Protein AF-A0AA36J7F5-F1 (afdb_monomer)

Foldseek 3Di:
DWWKKFFAPPDQWFFFFADPDPDPDPVGGPDIDGGGAMWTFFWWWWAAPVRDIFTWGPVQWDDPDDQKIFGAHLQPFFTWGFRDRDPDPPVNGTPDTHGHRGIIGTFWTWIDHVPDPDITITGCVRIDTDDPVRPDPPPDPCVVCVVVVCVVDDPQPWWKWFFADPVDQAWFFFADPDPDPPSNGGPDGDGGRAIKTFAWFFFDDPDTAIDGPVQWDDPDQFKIFGQAWDWGDDPVGIDIDHGGDITGTQWTWIWGPVPHTDTGITGSNRIDTDPDPPPDDDDDDDDPDDDD

Structure (mmCIF, N/CA/C/O backbone):
data_AF-A0AA36J7F5-F1
#
_entry.id   AF-A0AA36J7F5-F1
#
loop_
_atom_site.group_PDB
_atom_site.id
_atom_site.type_symbol
_atom_site.label_atom_id
_atom_site.label_alt_id
_atom_site.label_comp_id
_atom_site.label_asym_id
_atom_site.label_entity_id
_atom_site.label_seq_id
_atom_site.pdbx_PDB_ins_code
_atom_site.Cartn_x
_atom_site.Cartn_y
_atom_site.Cartn_z
_atom_site.occupancy
_atom_site.B_iso_or_equiv
_atom_site.auth_seq_id
_atom_site.auth_comp_id
_atom_site.auth_asym_id
_atom_site.auth_atom_id
_atom_site.pdbx_PDB_model_num
ATOM 1 N N . MET A 1 1 ? 4.204 4.968 9.639 1.00 51.78 1 MET A N 1
ATOM 2 C CA . MET A 1 1 ? 3.605 6.083 8.862 1.00 51.78 1 MET A CA 1
ATOM 3 C C . MET A 1 1 ? 2.263 6.363 9.495 1.00 51.78 1 MET A C 1
ATOM 5 O O . MET A 1 1 ? 1.347 5.556 9.334 1.00 51.78 1 MET A O 1
ATOM 9 N N . VAL A 1 2 ? 2.185 7.467 10.242 1.00 58.44 2 VAL A N 1
ATOM 10 C CA . VAL A 1 2 ? 1.040 7.751 11.105 1.00 58.44 2 VAL A CA 1
ATOM 11 C C . VAL A 1 2 ? -0.181 7.985 10.237 1.00 58.44 2 VAL A C 1
ATOM 13 O O . VAL A 1 2 ? -0.227 8.952 9.480 1.00 58.44 2 VAL A O 1
ATOM 16 N N . ARG A 1 3 ? -1.155 7.070 10.297 1.00 82.38 3 ARG A N 1
ATOM 17 C CA . ARG A 1 3 ? -2.411 7.237 9.565 1.00 82.38 3 ARG A CA 1
ATOM 18 C C . ARG A 1 3 ? -3.292 8.193 10.354 1.00 82.38 3 ARG A C 1
ATOM 20 O O . ARG A 1 3 ? -3.575 7.965 11.528 1.00 82.38 3 ARG A O 1
ATOM 27 N N . GLU A 1 4 ? -3.707 9.269 9.709 1.00 91.25 4 GLU A N 1
ATOM 28 C CA . GLU A 1 4 ? -4.747 10.138 10.240 1.00 91.25 4 GLU A CA 1
ATOM 29 C C . GLU A 1 4 ? -6.126 9.554 9.926 1.00 91.25 4 GLU A C 1
ATOM 31 O O . GLU A 1 4 ? -6.359 8.926 8.886 1.00 91.25 4 GLU A O 1
ATOM 36 N N . TRP A 1 5 ? -7.052 9.774 10.846 1.00 92.69 5 TRP A N 1
ATOM 37 C CA . TRP A 1 5 ? -8.413 9.276 10.820 1.00 92.69 5 TRP A CA 1
ATOM 38 C C . TRP A 1 5 ? -9.362 10.410 11.159 1.00 92.69 5 TRP A C 1
ATOM 40 O O . TRP A 1 5 ? -9.089 11.202 12.056 1.00 92.69 5 TRP A O 1
ATOM 50 N N . ILE A 1 6 ? -10.506 10.447 10.487 1.00 93.00 6 ILE A N 1
ATOM 51 C CA . ILE A 1 6 ? -11.583 11.388 10.786 1.00 93.00 6 ILE A CA 1
ATOM 52 C C . ILE A 1 6 ? -12.767 10.620 11.361 1.00 93.00 6 ILE A C 1
ATOM 54 O O . ILE A 1 6 ? -13.121 9.535 10.882 1.00 93.00 6 ILE A O 1
ATOM 58 N N . VAL A 1 7 ? -13.408 11.187 12.377 1.00 92.94 7 VAL A N 1
ATOM 59 C CA . VAL A 1 7 ? -14.668 10.662 12.909 1.00 92.94 7 VAL A CA 1
ATOM 60 C C . VAL A 1 7 ? -15.785 10.818 11.874 1.00 92.94 7 VAL A C 1
ATOM 62 O O . VAL A 1 7 ? -16.050 11.920 11.392 1.00 92.94 7 VAL A O 1
ATOM 65 N N . LYS A 1 8 ? -16.452 9.707 11.531 1.00 90.94 8 LYS A N 1
ATOM 66 C CA . LYS A 1 8 ? -17.499 9.652 10.495 1.00 90.94 8 LYS A CA 1
ATOM 67 C C . LYS A 1 8 ? -18.647 10.633 10.774 1.00 90.94 8 LYS A C 1
ATOM 69 O O . LYS A 1 8 ? -19.100 10.767 11.911 1.00 90.94 8 LYS A O 1
ATOM 74 N N . SER A 1 9 ? -19.178 11.242 9.712 1.00 77.06 9 SER A N 1
ATOM 75 C CA . SER A 1 9 ? -20.435 11.994 9.761 1.00 77.06 9 SER A CA 1
ATOM 76 C C . SER A 1 9 ? -21.607 11.070 10.129 1.00 77.06 9 SER A C 1
ATOM 78 O O . SER A 1 9 ? -21.619 9.891 9.777 1.00 77.06 9 SER A O 1
ATOM 80 N N . GLY A 1 10 ? -22.576 11.590 10.889 1.00 73.56 10 GLY A N 1
ATOM 81 C CA . GLY A 1 10 ? -23.741 10.828 11.369 1.00 73.56 10 GLY A CA 1
ATOM 82 C C . GLY A 1 10 ? -23.597 10.219 12.770 1.00 73.56 10 GLY A C 1
ATOM 83 O O . GLY A 1 10 ? -24.575 9.717 13.317 1.00 73.56 10 GLY A O 1
ATOM 84 N N . VAL A 1 11 ? -22.419 10.310 13.398 1.00 76.25 11 VAL A N 1
ATOM 85 C CA . VAL A 1 11 ? -22.237 9.959 14.815 1.00 76.25 11 VAL A CA 1
ATOM 86 C C . VAL A 1 11 ? -22.162 11.247 15.634 1.00 76.25 11 VAL A C 1
ATOM 88 O O . VAL A 1 11 ? -21.241 12.034 15.442 1.00 76.25 11 VAL A O 1
ATOM 91 N N . LYS A 1 12 ? -23.127 11.482 16.540 1.00 79.81 12 LYS A N 1
ATOM 92 C CA . LYS A 1 12 ? -23.182 12.724 17.345 1.00 79.81 12 LYS A CA 1
ATOM 93 C C . LYS A 1 12 ? -21.898 12.944 18.149 1.00 79.81 12 LYS A C 1
ATOM 95 O O . LYS A 1 12 ? -21.372 14.052 18.175 1.00 79.81 12 LYS A O 1
ATOM 100 N N . ALA A 1 13 ? -21.409 11.888 18.792 1.00 86.19 13 ALA A N 1
ATOM 101 C CA . ALA A 1 13 ? -20.160 11.897 19.530 1.00 86.19 13 ALA A CA 1
ATOM 102 C C . ALA A 1 13 ? -19.639 10.463 19.726 1.00 86.19 13 ALA A C 1
ATOM 104 O O . ALA A 1 13 ? -20.423 9.517 19.831 1.00 86.19 13 ALA A O 1
ATOM 105 N N . VAL A 1 14 ? -18.320 10.298 19.777 1.00 90.00 14 VAL A N 1
ATOM 106 C CA . VAL A 1 14 ? -17.632 9.013 19.939 1.00 90.00 14 VAL A CA 1
ATOM 107 C C . VAL A 1 14 ? -16.787 9.042 21.203 1.00 90.00 14 VAL A C 1
ATOM 109 O O . VAL A 1 14 ? -16.011 9.970 21.412 1.00 90.00 14 VAL A O 1
ATOM 112 N N . HIS A 1 15 ? -16.894 7.999 22.023 1.00 92.38 15 HIS A N 1
ATOM 113 C CA . HIS A 1 15 ? -16.056 7.836 23.209 1.00 92.38 15 HIS A CA 1
ATOM 114 C C . HIS A 1 15 ? -14.578 7.669 22.826 1.00 92.38 15 HIS A C 1
ATOM 116 O O . HIS A 1 15 ? -14.217 6.697 22.157 1.00 92.38 15 HIS A O 1
ATOM 122 N N . PHE A 1 16 ? -13.736 8.583 23.306 1.00 92.56 16 PHE A N 1
ATOM 123 C CA . PHE A 1 16 ? -12.285 8.435 23.365 1.00 92.56 16 PHE A CA 1
ATOM 124 C C . PHE A 1 16 ? -11.934 7.810 24.713 1.00 92.56 16 PHE A C 1
ATOM 126 O O . PHE A 1 16 ? -12.315 8.353 25.746 1.00 92.56 16 PHE A O 1
ATOM 133 N N . ARG A 1 17 ? -11.295 6.638 24.723 1.00 92.50 17 ARG A N 1
ATOM 134 C CA . ARG A 1 17 ? -11.249 5.767 25.910 1.00 92.50 17 ARG A CA 1
ATOM 135 C C . ARG A 1 17 ? -9.855 5.610 26.507 1.00 92.50 17 ARG A C 1
ATOM 137 O O . ARG A 1 17 ? -8.871 5.730 25.787 1.00 92.50 17 ARG A O 1
ATOM 144 N N . LYS A 1 18 ? -9.778 5.271 27.799 1.00 91.75 18 LYS A N 1
ATOM 145 C CA . LYS A 1 18 ? -8.522 4.934 28.502 1.00 91.75 18 LYS A CA 1
ATOM 146 C C . LYS A 1 18 ? -8.028 3.527 28.173 1.00 91.75 18 LYS A C 1
ATOM 148 O O . LYS A 1 18 ? -6.826 3.301 28.148 1.00 91.75 18 LYS A O 1
ATOM 153 N N . GLN A 1 19 ? -8.947 2.595 27.936 1.00 91.25 19 GLN A N 1
ATOM 154 C CA . GLN A 1 19 ? -8.681 1.180 27.685 1.00 91.25 19 GLN A CA 1
ATOM 155 C C . GLN A 1 19 ? -9.533 0.650 26.515 1.00 91.25 19 GLN A C 1
ATOM 157 O O . GLN A 1 19 ? -10.666 1.117 26.326 1.00 91.25 19 GLN A O 1
ATOM 162 N N . PRO A 1 20 ? -9.045 -0.358 25.760 1.00 91.06 20 PRO A N 1
ATOM 163 C CA . PRO A 1 20 ? -9.721 -0.947 24.600 1.00 91.06 20 PRO A CA 1
ATOM 164 C C . PRO A 1 20 ? -10.811 -1.952 25.009 1.00 91.06 20 PRO A C 1
ATOM 166 O O . PRO A 1 20 ? -10.872 -3.070 24.499 1.00 91.06 20 PRO A O 1
ATOM 169 N N . VAL A 1 21 ? -11.661 -1.573 25.965 1.00 87.25 21 VAL A N 1
ATOM 170 C CA . VAL A 1 21 ? -12.762 -2.415 26.441 1.00 87.25 21 VAL A CA 1
ATOM 171 C C . VAL A 1 21 ? -14.107 -1.933 25.885 1.00 87.25 21 VAL A C 1
ATOM 173 O O . VAL A 1 21 ? -14.334 -0.718 25.791 1.00 87.25 21 VAL A O 1
ATOM 176 N N . PRO A 1 22 ? -15.023 -2.860 25.537 1.00 70.81 22 PRO A N 1
ATOM 177 C CA . PRO A 1 22 ? -16.358 -2.535 25.030 1.00 70.81 22 PRO A CA 1
ATOM 178 C C . PRO A 1 22 ? -17.248 -1.778 26.019 1.00 70.81 22 PRO A C 1
ATOM 180 O O . PRO A 1 22 ? -18.278 -1.257 25.596 1.00 70.81 22 PRO A O 1
ATOM 183 N N . ASP A 1 23 ? -16.846 -1.737 27.290 1.00 69.81 23 ASP A N 1
ATOM 184 C CA . ASP A 1 23 ? -17.669 -1.361 28.434 1.00 69.81 23 ASP A CA 1
ATOM 185 C C . ASP A 1 23 ? -18.357 0.010 28.291 1.00 69.81 23 ASP A C 1
ATOM 187 O O . ASP A 1 23 ? -17.842 0.938 27.655 1.00 69.81 23 ASP A O 1
ATOM 191 N N . SER A 1 24 ? -19.548 0.120 28.870 1.00 60.81 24 SER A N 1
ATOM 192 C CA . SER A 1 24 ? -20.404 1.310 28.866 1.00 60.81 24 SER A CA 1
ATOM 193 C C . SER A 1 24 ? -20.101 2.282 30.007 1.00 60.81 24 SER A C 1
ATOM 195 O O . SER A 1 24 ? -20.724 3.337 30.071 1.00 60.81 24 SER A O 1
ATOM 197 N N . SER A 1 25 ? -19.165 1.951 30.901 1.00 73.00 25 SER A N 1
ATOM 198 C CA . SER A 1 25 ? -18.833 2.792 32.050 1.00 73.00 25 SER A CA 1
ATOM 199 C C . SER A 1 25 ? -18.141 4.105 31.649 1.00 73.00 25 SER A C 1
ATOM 201 O O . SER A 1 25 ? -17.158 4.129 30.900 1.00 73.00 25 SER A O 1
ATOM 203 N N . GLU A 1 26 ? -18.624 5.223 32.202 1.00 79.19 26 GLU A N 1
ATOM 204 C CA . GLU A 1 26 ? -18.052 6.562 31.981 1.00 79.19 26 GLU A CA 1
ATOM 205 C C . GLU A 1 26 ? -16.614 6.682 32.512 1.00 79.19 26 GLU A C 1
ATOM 207 O O . GLU A 1 26 ? -15.821 7.480 32.017 1.00 79.19 26 GLU A O 1
ATOM 212 N N . GLN A 1 27 ? -16.222 5.826 33.461 1.00 86.69 27 GLN A N 1
ATOM 213 C CA . GLN A 1 27 ? -14.877 5.803 34.047 1.00 86.69 27 GLN A CA 1
ATOM 214 C C . GLN A 1 27 ? -13.772 5.544 33.009 1.00 86.69 27 GLN A C 1
ATOM 216 O O . GLN A 1 27 ? -12.639 6.024 33.164 1.00 86.69 27 GLN A O 1
ATOM 221 N N . ASN A 1 28 ? -14.103 4.816 31.937 1.00 88.56 28 ASN A N 1
ATOM 222 C CA . ASN A 1 28 ? -13.195 4.508 30.839 1.00 88.56 28 ASN A CA 1
ATOM 223 C C . ASN A 1 28 ? -13.203 5.576 29.727 1.00 88.56 28 ASN A C 1
ATOM 225 O O . ASN A 1 28 ? -12.481 5.439 28.742 1.00 88.56 28 ASN A O 1
ATOM 229 N N . VAL A 1 29 ? -13.983 6.649 29.848 1.00 90.19 29 VAL A N 1
ATOM 230 C CA . VAL A 1 29 ? -14.043 7.722 28.848 1.00 90.19 29 VAL A CA 1
ATOM 231 C C . VAL A 1 29 ? -13.054 8.830 29.234 1.00 90.19 29 VAL A C 1
ATOM 233 O O . VAL A 1 29 ? -13.132 9.414 30.308 1.00 90.19 29 VAL A O 1
ATOM 236 N N . LEU A 1 30 ? -12.077 9.100 28.365 1.00 89.88 30 LEU A N 1
ATOM 237 C CA . LEU A 1 30 ? -11.190 10.271 28.439 1.00 89.88 30 LEU A CA 1
ATOM 238 C C . LEU A 1 30 ? -11.896 11.540 27.962 1.00 89.88 30 LEU A C 1
ATOM 240 O O . LEU A 1 30 ? -11.595 12.635 28.424 1.00 89.88 30 LEU A O 1
ATOM 244 N N . GLY A 1 31 ? -12.814 11.388 27.013 1.00 91.25 31 GLY A N 1
ATOM 245 C CA . GLY A 1 31 ? -13.609 12.475 26.472 1.00 91.25 31 GLY A CA 1
ATOM 246 C C . GLY A 1 31 ? -14.415 12.029 25.262 1.00 91.25 31 GLY A C 1
ATOM 247 O O . GLY A 1 31 ? -14.429 10.854 24.887 1.00 91.25 31 GLY A O 1
ATOM 248 N N . MET A 1 32 ? -15.066 12.995 24.626 1.00 92.00 32 MET A N 1
ATOM 249 C CA . MET A 1 32 ? -15.859 12.778 23.420 1.00 92.00 32 MET A CA 1
ATOM 250 C C . MET A 1 32 ? -15.151 13.368 22.208 1.00 92.00 32 MET A C 1
ATOM 252 O O . MET A 1 32 ? -14.617 14.473 22.283 1.00 92.00 32 MET A O 1
ATOM 256 N N . LEU A 1 33 ? -15.151 12.632 21.102 1.00 92.06 33 LEU A N 1
ATOM 257 C CA . LEU A 1 33 ? -14.808 13.132 19.774 1.00 92.06 33 LEU A CA 1
ATOM 258 C C . LEU A 1 33 ? -16.097 13.440 19.013 1.00 92.06 33 LEU A C 1
ATOM 260 O O . LEU A 1 33 ? -17.027 12.632 19.025 1.00 92.06 33 LEU A O 1
ATOM 264 N N . LYS A 1 34 ? -16.161 14.586 18.352 1.00 93.44 34 LYS A N 1
ATOM 265 C CA . LYS A 1 34 ? -17.290 14.994 17.515 1.00 93.44 34 LYS A CA 1
ATOM 266 C C . LYS A 1 34 ? -17.085 14.513 16.080 1.00 93.44 34 LYS A C 1
ATOM 268 O O . LYS A 1 34 ? -15.976 14.172 15.671 1.00 93.44 34 LYS A O 1
ATOM 273 N N . ALA A 1 35 ? -18.168 14.465 15.307 1.00 92.62 35 ALA A N 1
ATOM 274 C CA . ALA A 1 35 ? -18.073 14.220 13.871 1.00 92.62 35 ALA A CA 1
ATOM 275 C C . ALA A 1 35 ? -17.147 15.256 13.214 1.00 92.62 35 ALA A C 1
ATOM 277 O O . ALA A 1 35 ? -17.286 16.450 13.467 1.00 92.62 35 ALA A O 1
ATOM 278 N N . GLY A 1 36 ? -16.226 14.792 12.367 1.00 89.44 36 GLY A N 1
ATOM 279 C CA . GLY A 1 36 ? -15.222 15.645 11.727 1.00 89.44 36 GLY A CA 1
ATOM 280 C C . GLY A 1 36 ? -13.911 15.799 12.503 1.00 89.44 36 GLY A C 1
ATOM 281 O O . GLY A 1 36 ? -12.930 16.218 11.896 1.00 89.44 36 GLY A O 1
ATOM 282 N N . ASP A 1 37 ? -13.843 15.405 13.781 1.00 92.81 37 ASP A N 1
ATOM 283 C CA . ASP A 1 37 ? -12.587 15.457 14.538 1.00 92.81 37 ASP A CA 1
ATOM 284 C C . ASP A 1 37 ? -11.525 14.540 13.907 1.00 92.81 37 ASP A C 1
ATOM 286 O O . ASP A 1 37 ? -11.808 13.389 13.550 1.00 92.81 37 ASP A O 1
ATOM 290 N N . SER A 1 38 ? -10.292 15.044 13.813 1.00 92.19 38 SER A N 1
ATOM 291 C CA . SER A 1 38 ? -9.118 14.317 13.322 1.00 92.19 38 SER A CA 1
ATOM 292 C C . SER A 1 38 ? -8.326 13.684 14.468 1.00 92.19 38 SER A C 1
ATOM 294 O O . SER A 1 38 ? -8.017 14.348 15.463 1.00 92.19 38 SER A O 1
ATOM 296 N N . VAL A 1 39 ? -7.925 12.424 14.310 1.00 93.56 39 VAL A N 1
ATOM 297 C CA . VAL A 1 39 ? -7.054 11.702 15.245 1.00 93.56 39 VAL A CA 1
ATOM 298 C C . VAL A 1 39 ? -5.972 10.922 14.499 1.00 93.56 39 VAL A C 1
ATOM 300 O O . VAL A 1 39 ? -6.169 10.478 13.373 1.00 93.56 39 VAL A O 1
ATOM 303 N N . TYR A 1 40 ? -4.831 10.709 15.143 1.00 92.19 40 TYR A N 1
ATOM 304 C CA . TYR A 1 40 ? -3.674 10.018 14.577 1.00 92.19 40 TYR A CA 1
ATOM 305 C C . TYR A 1 40 ? -3.519 8.643 15.209 1.00 92.19 40 TYR A C 1
ATOM 307 O O . TYR A 1 40 ? -3.334 8.565 16.417 1.00 92.19 40 TYR A O 1
ATOM 315 N N . GLY A 1 41 ? -3.585 7.562 14.432 1.00 91.00 41 GLY A N 1
ATOM 316 C CA . GLY A 1 41 ? -3.519 6.207 14.982 1.00 91.00 41 GLY A CA 1
ATOM 317 C C . GLY A 1 41 ? -2.856 5.202 14.048 1.00 91.00 41 GLY A C 1
ATOM 318 O O . GLY A 1 41 ? -3.184 5.120 12.863 1.00 91.00 41 GLY A O 1
ATOM 319 N N . GLU A 1 42 ? -1.932 4.418 14.602 1.00 89.94 42 GLU A N 1
ATOM 320 C CA . GLU A 1 42 ? -1.144 3.413 13.871 1.00 89.94 42 GLU A CA 1
ATOM 321 C C . GLU A 1 42 ? -1.344 1.987 14.368 1.00 89.94 42 GLU A C 1
ATOM 323 O O . GLU A 1 42 ? -1.084 1.053 13.614 1.00 89.94 42 GLU A O 1
ATOM 328 N N . PHE A 1 43 ? -1.803 1.802 15.605 1.00 93.94 43 PHE A N 1
ATOM 329 C CA . PHE A 1 43 ? -1.836 0.493 16.248 1.00 93.94 43 PHE A CA 1
ATOM 330 C C . PHE A 1 43 ? -3.264 0.061 16.528 1.00 93.94 43 PHE A C 1
ATOM 332 O O . PHE A 1 43 ? -4.003 0.719 17.265 1.00 93.94 43 PHE A O 1
ATOM 339 N N . LEU A 1 44 ? -3.640 -1.071 15.948 1.00 94.81 44 LEU A N 1
ATOM 340 C CA . LEU A 1 44 ? -4.896 -1.741 16.216 1.00 94.81 44 LEU A CA 1
ATOM 341 C C . LEU A 1 44 ? -4.702 -2.686 17.402 1.00 94.81 44 LEU A C 1
ATOM 343 O O . LEU A 1 44 ? -3.795 -3.517 17.393 1.00 94.81 44 LEU A O 1
ATOM 347 N N . HIS A 1 45 ? -5.559 -2.571 18.412 1.00 95.69 45 HIS A N 1
ATOM 348 C CA . HIS A 1 45 ? -5.628 -3.561 19.477 1.00 95.69 45 HIS A CA 1
ATOM 349 C C . HIS A 1 45 ? -6.397 -4.781 18.967 1.00 95.69 45 HIS A C 1
ATOM 351 O O . HIS A 1 45 ? -7.597 -4.683 18.677 1.00 95.69 45 HIS A O 1
ATOM 357 N N . ILE A 1 46 ? -5.704 -5.911 18.866 1.00 94.69 46 ILE A N 1
ATOM 358 C CA . ILE A 1 46 ? -6.237 -7.171 18.361 1.00 94.69 46 ILE A CA 1
ATOM 359 C C . ILE A 1 46 ? -6.274 -8.251 19.441 1.00 94.69 46 ILE A C 1
ATOM 361 O O . ILE A 1 46 ? -5.533 -8.215 20.423 1.00 94.69 46 ILE A O 1
ATOM 365 N N . ARG A 1 47 ? -7.141 -9.237 19.235 1.00 93.75 47 ARG A N 1
ATOM 366 C CA . ARG A 1 47 ? -7.246 -10.471 20.004 1.00 93.75 47 ARG A CA 1
ATOM 367 C C . ARG A 1 47 ? -7.254 -11.647 19.035 1.00 93.75 47 ARG A C 1
ATOM 369 O O . ARG A 1 47 ? -8.066 -11.697 18.111 1.00 93.75 47 ARG A O 1
ATOM 376 N N . ARG A 1 48 ? -6.341 -12.585 19.252 1.00 91.00 48 ARG A N 1
ATOM 377 C CA . ARG A 1 48 ? -6.205 -13.819 18.474 1.00 91.00 48 ARG A CA 1
ATOM 378 C C . ARG A 1 48 ? -7.222 -14.863 18.931 1.00 91.00 48 ARG A C 1
ATOM 380 O O . ARG A 1 48 ? -7.759 -14.781 20.040 1.00 91.00 48 ARG A O 1
ATOM 387 N N . ALA A 1 49 ? -7.422 -15.904 18.122 1.00 86.25 49 ALA A N 1
ATOM 388 C CA . ALA A 1 49 ? -8.226 -17.067 18.510 1.00 86.25 49 ALA A CA 1
ATOM 389 C C . ALA A 1 49 ? -7.667 -17.775 19.763 1.00 86.25 49 ALA A C 1
ATOM 391 O O . ALA A 1 49 ? -8.430 -18.277 20.586 1.00 86.25 49 ALA A O 1
ATOM 392 N N . SER A 1 50 ? -6.343 -17.722 19.961 1.00 84.62 50 SER A N 1
ATOM 393 C CA . SER A 1 50 ? -5.642 -18.214 21.157 1.00 84.62 50 SER A CA 1
ATOM 394 C C . SER A 1 50 ? -5.928 -17.409 22.434 1.00 84.62 50 SER A C 1
ATOM 396 O O . SER A 1 50 ? -5.421 -17.760 23.495 1.00 84.62 50 SER A O 1
ATOM 398 N N . ARG A 1 51 ? -6.734 -16.338 22.354 1.00 86.19 51 ARG A N 1
ATOM 399 C CA . ARG A 1 51 ? -7.013 -15.344 23.411 1.00 86.19 51 ARG A CA 1
ATOM 400 C C . ARG A 1 51 ? -5.851 -14.413 23.757 1.00 86.19 51 ARG A C 1
ATOM 402 O O . ARG A 1 51 ? -6.045 -13.499 24.555 1.00 86.19 51 ARG A O 1
ATOM 409 N N . GLU A 1 52 ? -4.692 -14.585 23.132 1.00 88.62 52 GLU A N 1
ATOM 410 C CA . GLU A 1 52 ? -3.600 -13.620 23.209 1.00 88.62 52 GLU A CA 1
ATOM 411 C C . GLU A 1 52 ? -4.048 -12.286 22.595 1.00 88.62 52 GLU A C 1
ATOM 413 O O . GLU A 1 52 ? -4.667 -12.248 21.526 1.00 88.62 52 GLU A O 1
ATOM 418 N N . ALA A 1 53 ? -3.779 -11.189 23.298 1.00 91.25 53 ALA A N 1
ATOM 419 C CA . ALA A 1 53 ? -4.143 -9.847 22.873 1.00 91.25 53 ALA A CA 1
ATOM 420 C C . ALA A 1 53 ? -2.908 -8.954 22.847 1.00 91.25 53 ALA A C 1
ATOM 422 O O . ALA A 1 53 ? -2.009 -9.087 23.677 1.00 91.25 53 ALA A O 1
ATOM 423 N N . GLY A 1 54 ? -2.883 -8.036 21.891 1.00 93.75 54 GLY A N 1
ATOM 424 C CA . GLY A 1 54 ? -1.765 -7.131 21.703 1.00 93.75 54 GLY A CA 1
ATOM 425 C C . GLY A 1 54 ? -2.058 -6.088 20.642 1.00 93.75 54 GLY A C 1
ATOM 426 O O . GLY A 1 54 ? -3.153 -6.012 20.083 1.00 93.75 54 GLY A O 1
ATOM 427 N N . PHE A 1 55 ? -1.057 -5.271 20.370 1.00 94.31 55 PHE A N 1
ATOM 428 C CA . PHE A 1 55 ? -1.098 -4.244 19.350 1.00 94.31 55 PHE A CA 1
ATOM 429 C C . PHE A 1 55 ? -0.414 -4.728 18.088 1.00 94.31 55 PHE A C 1
ATOM 431 O O . PHE A 1 55 ? 0.681 -5.278 18.140 1.00 94.31 55 PHE A O 1
ATOM 438 N N . VAL A 1 56 ? -1.046 -4.470 16.952 1.00 92.44 56 VAL A N 1
ATOM 439 C CA . VAL A 1 56 ? -0.460 -4.684 15.632 1.00 92.44 56 VAL A CA 1
ATOM 440 C C . VAL A 1 56 ? -0.542 -3.390 14.838 1.00 92.44 56 VAL A C 1
ATOM 442 O O . VAL A 1 56 ? -1.501 -2.624 14.972 1.00 92.44 56 VAL A O 1
ATOM 445 N N . LYS A 1 57 ? 0.454 -3.124 13.991 1.00 91.19 57 LYS A N 1
ATOM 446 C CA . LYS A 1 57 ? 0.384 -1.985 13.073 1.00 91.19 57 LYS A CA 1
ATOM 447 C C . LYS A 1 57 ? -0.800 -2.166 12.130 1.00 91.19 57 LYS A C 1
ATOM 449 O O . LYS A 1 57 ? -0.923 -3.193 11.470 1.00 91.19 57 LYS A O 1
ATOM 454 N N . ILE A 1 58 ? -1.621 -1.131 11.979 1.00 90.56 58 ILE A N 1
ATOM 455 C CA . ILE A 1 58 ? -2.781 -1.148 11.081 1.00 90.56 58 ILE A CA 1
ATOM 456 C C . ILE A 1 58 ? -2.395 -1.300 9.601 1.00 90.56 58 ILE A C 1
ATOM 458 O O . ILE A 1 58 ? -3.232 -1.600 8.758 1.00 90.56 58 ILE A O 1
ATOM 462 N N . GLY A 1 59 ? -1.123 -1.069 9.262 1.00 88.00 59 GLY A N 1
ATOM 463 C CA . GLY A 1 59 ? -0.578 -1.364 7.939 1.00 88.00 59 GLY A CA 1
ATOM 464 C C . GLY A 1 59 ? -0.391 -2.858 7.659 1.00 88.00 59 GLY A C 1
ATOM 465 O O . GLY A 1 59 ? -0.231 -3.206 6.498 1.00 88.00 59 GLY A O 1
ATOM 466 N N . HIS A 1 60 ? -0.408 -3.711 8.689 1.00 90.19 60 HIS A N 1
ATOM 467 C CA . HIS A 1 60 ? -0.200 -5.163 8.589 1.00 90.19 60 HIS A CA 1
ATOM 468 C C . HIS A 1 60 ? -1.507 -5.950 8.769 1.00 90.19 60 HIS A C 1
ATOM 470 O O . HIS A 1 60 ? -1.503 -7.132 9.108 1.00 90.19 60 HIS A O 1
ATOM 476 N N . VAL A 1 61 ? -2.651 -5.281 8.635 1.00 90.56 61 VAL A N 1
ATOM 477 C CA . VAL A 1 61 ? -3.966 -5.909 8.749 1.00 90.56 61 VAL A CA 1
ATOM 478 C C . VAL A 1 61 ? -4.911 -5.348 7.697 1.00 90.56 61 VAL A C 1
ATOM 480 O O . VAL A 1 61 ? -4.905 -4.152 7.397 1.00 90.56 61 VAL A O 1
ATOM 483 N N . GLU A 1 62 ? -5.760 -6.216 7.168 1.00 90.12 62 GLU A N 1
ATOM 484 C CA . GLU A 1 62 ? -6.800 -5.897 6.202 1.00 90.12 62 GLU A CA 1
ATOM 485 C C . GLU A 1 62 ? -8.173 -6.219 6.797 1.00 90.12 62 GLU A C 1
ATOM 487 O O . GLU A 1 62 ? -8.412 -7.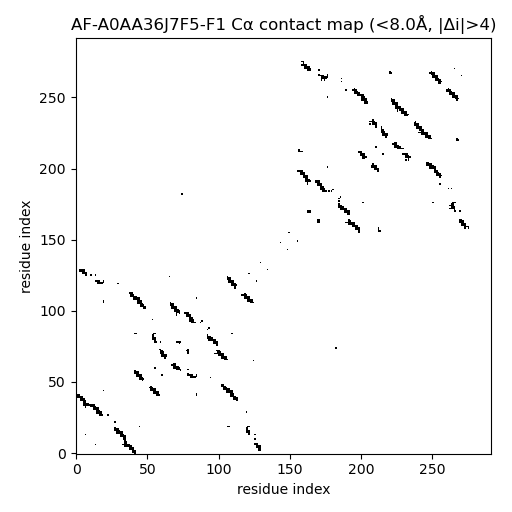318 7.300 1.00 90.12 62 GLU A O 1
ATOM 492 N N . GLN A 1 63 ? -9.095 -5.257 6.767 1.00 89.06 63 GLN A N 1
ATOM 493 C CA . GLN A 1 63 ? -10.427 -5.453 7.332 1.00 89.06 63 GLN A CA 1
ATOM 494 C C . GLN A 1 63 ? -11.248 -6.397 6.445 1.00 89.06 63 GLN A C 1
ATOM 496 O O . GLN A 1 63 ? -11.509 -6.082 5.290 1.00 89.06 63 GLN A O 1
ATOM 501 N N . GLN A 1 64 ? -11.713 -7.512 7.012 1.00 87.19 64 GLN A N 1
ATOM 502 C CA . GLN A 1 64 ? -12.551 -8.495 6.305 1.00 87.19 64 GLN A CA 1
ATOM 503 C C . GLN A 1 64 ? -14.052 -8.256 6.532 1.00 87.19 64 GLN A C 1
ATOM 505 O O . GLN A 1 64 ? -14.889 -8.712 5.760 1.00 87.19 64 GLN A O 1
ATOM 510 N N . GLY A 1 65 ? -14.406 -7.520 7.590 1.00 81.38 65 GLY A N 1
ATOM 511 C CA . GLY A 1 65 ? -15.783 -7.144 7.906 1.00 81.38 65 GLY A CA 1
ATOM 512 C C . GLY A 1 65 ? -16.022 -7.037 9.410 1.00 81.38 65 GLY A C 1
ATOM 513 O O . GLY A 1 65 ? -15.441 -7.776 10.200 1.00 81.38 65 GLY A O 1
ATOM 514 N N . GLY A 1 66 ? -16.872 -6.098 9.835 1.00 86.94 66 GLY A N 1
ATOM 515 C CA . GLY A 1 66 ? -17.149 -5.879 11.259 1.00 86.94 66 GLY A CA 1
ATOM 516 C C . GLY A 1 66 ? -15.869 -5.612 12.065 1.00 86.94 66 GLY A C 1
ATOM 517 O O . GLY A 1 66 ? -15.131 -4.672 11.760 1.00 86.94 66 GLY A O 1
ATOM 518 N N . SER A 1 67 ? -15.622 -6.438 13.086 1.00 88.81 67 SER A N 1
ATOM 519 C CA . SER A 1 67 ? -14.405 -6.436 13.913 1.00 88.81 67 SER A CA 1
ATOM 520 C C . SER A 1 67 ? -13.352 -7.456 13.469 1.00 88.81 67 SER A C 1
ATOM 522 O O . SER A 1 67 ? -12.382 -7.651 14.192 1.00 88.81 67 SER A O 1
ATOM 524 N N . LYS A 1 68 ? -13.534 -8.140 12.334 1.00 92.31 68 LYS A N 1
ATOM 525 C CA . LYS A 1 68 ? -12.610 -9.169 11.843 1.00 92.31 68 LYS A CA 1
ATOM 526 C C . LYS A 1 68 ? -11.569 -8.567 10.905 1.00 92.31 68 LYS A C 1
ATOM 528 O O . LYS A 1 68 ? -11.906 -7.831 9.970 1.00 92.31 68 LYS A O 1
ATOM 533 N N . TRP A 1 69 ? -10.314 -8.920 11.149 1.00 93.69 69 TRP A N 1
ATOM 534 C CA . TRP A 1 69 ? -9.151 -8.459 10.401 1.00 93.69 69 TRP A CA 1
ATOM 535 C C . TRP A 1 69 ? -8.305 -9.650 9.990 1.00 93.69 69 TRP A C 1
ATOM 537 O O . TRP A 1 69 ? -8.066 -10.545 10.793 1.00 93.69 69 TRP A O 1
ATOM 547 N N . LEU A 1 70 ? -7.850 -9.649 8.748 1.00 90.38 70 LEU A N 1
ATOM 548 C CA . LEU A 1 70 ? -6.850 -10.580 8.258 1.00 90.38 70 LEU A CA 1
ATOM 549 C C . LEU A 1 70 ? -5.484 -9.949 8.482 1.00 90.38 70 LEU A C 1
ATOM 551 O O . LEU A 1 70 ? -5.258 -8.817 8.060 1.00 90.38 70 LEU A O 1
ATOM 555 N N . VAL A 1 71 ? -4.584 -10.652 9.152 1.00 88.81 71 VAL A N 1
ATOM 556 C CA . VAL A 1 71 ? -3.189 -10.235 9.244 1.00 88.81 71 VAL A CA 1
ATOM 557 C C . VAL A 1 71 ? -2.578 -10.393 7.860 1.00 88.81 71 VAL A C 1
ATOM 559 O O . VAL A 1 71 ? -2.531 -11.489 7.317 1.00 88.81 71 VAL A O 1
ATOM 562 N N . ALA A 1 72 ? -2.164 -9.272 7.282 1.00 79.56 72 ALA A N 1
ATOM 563 C CA . ALA A 1 72 ? -1.434 -9.220 6.031 1.00 79.56 72 ALA A CA 1
ATOM 564 C C . ALA A 1 72 ? 0.002 -8.877 6.412 1.00 79.56 72 ALA A C 1
ATOM 566 O O . ALA A 1 72 ? 0.286 -7.750 6.829 1.00 79.56 72 ALA A O 1
ATOM 567 N N . GLY A 1 73 ? 0.880 -9.874 6.365 1.00 59.41 73 GLY A N 1
ATOM 568 C CA . GLY A 1 73 ? 2.271 -9.737 6.757 1.00 59.41 73 GLY A CA 1
ATOM 569 C C . GLY A 1 73 ? 2.913 -8.504 6.125 1.00 59.41 73 GLY A C 1
ATOM 570 O O . GLY A 1 73 ? 2.632 -8.143 4.977 1.00 59.41 73 GLY A O 1
ATOM 571 N N . ALA A 1 74 ? 3.809 -7.845 6.860 1.00 53.62 74 ALA A N 1
ATOM 572 C CA . ALA A 1 74 ? 4.761 -6.960 6.203 1.00 53.62 74 ALA A CA 1
ATOM 573 C C . ALA A 1 74 ? 5.534 -7.827 5.205 1.00 53.62 74 ALA A C 1
ATOM 575 O O . ALA A 1 74 ? 6.106 -8.824 5.632 1.00 53.62 74 ALA A O 1
ATOM 576 N N . VAL A 1 75 ? 5.456 -7.497 3.909 1.00 49.28 75 VAL A N 1
ATOM 577 C CA . VAL A 1 75 ? 6.106 -8.161 2.758 1.00 49.28 75 VAL A CA 1
ATOM 578 C C . VAL A 1 75 ? 7.027 -9.329 3.171 1.00 49.28 75 VAL A C 1
ATOM 580 O O . VAL A 1 75 ? 8.222 -9.133 3.376 1.00 49.28 75 VAL A O 1
ATOM 583 N N . GLY A 1 76 ? 6.460 -10.535 3.329 1.00 47.09 76 GLY A N 1
ATOM 584 C CA . GLY A 1 76 ? 7.218 -11.767 3.595 1.00 47.09 76 GLY A CA 1
ATOM 585 C C . GLY A 1 76 ? 7.411 -12.216 5.055 1.00 47.09 76 GLY A C 1
ATOM 586 O O . GLY A 1 76 ? 8.300 -13.031 5.289 1.00 47.09 76 GLY A O 1
ATOM 587 N N . GLY A 1 77 ? 6.624 -11.758 6.038 1.00 62.72 77 GLY A N 1
ATOM 588 C CA . GLY A 1 77 ? 6.768 -12.254 7.416 1.00 62.72 77 GLY A CA 1
ATOM 589 C C . GLY A 1 77 ? 5.574 -12.057 8.353 1.00 62.72 77 GLY A C 1
ATOM 590 O O . GLY A 1 77 ? 4.622 -11.339 8.053 1.00 62.72 77 GLY A O 1
ATOM 591 N N . ASN A 1 78 ? 5.657 -12.701 9.523 1.00 79.06 78 ASN A N 1
ATOM 592 C CA . ASN A 1 78 ? 4.671 -12.596 10.599 1.00 79.06 78 ASN A CA 1
ATOM 593 C C . ASN A 1 78 ? 4.585 -11.160 11.146 1.00 79.06 78 ASN A C 1
ATOM 595 O O . ASN A 1 78 ? 5.597 -10.467 11.278 1.00 79.06 78 ASN A O 1
ATOM 599 N N . ALA A 1 79 ? 3.390 -10.717 11.534 1.00 86.19 79 ALA A N 1
ATOM 600 C CA . ALA A 1 79 ? 3.208 -9.407 12.147 1.00 86.19 79 ALA A CA 1
ATOM 601 C C . ALA A 1 79 ? 3.557 -9.456 13.642 1.00 86.19 79 ALA A C 1
ATOM 603 O O . ALA A 1 79 ? 3.013 -10.265 14.389 1.00 86.19 79 ALA A O 1
ATOM 604 N N . LEU A 1 80 ? 4.448 -8.571 14.094 1.00 87.00 80 LEU A N 1
ATOM 605 C CA . LEU A 1 80 ? 4.777 -8.434 15.513 1.00 87.00 80 LEU A CA 1
ATOM 606 C C . LEU A 1 80 ? 3.547 -7.956 16.302 1.00 87.00 80 LEU A C 1
ATOM 608 O O . LEU A 1 80 ? 2.966 -6.921 15.960 1.00 87.00 80 LEU A O 1
ATOM 612 N N . LEU A 1 81 ? 3.196 -8.677 17.370 1.00 89.31 81 LEU A N 1
ATOM 613 C CA . LEU A 1 81 ? 2.287 -8.186 18.402 1.00 89.31 81 LEU A CA 1
ATOM 614 C C . LEU A 1 81 ? 3.085 -7.579 19.549 1.00 89.31 81 LEU A C 1
ATOM 616 O O . LEU A 1 81 ? 4.012 -8.205 20.071 1.00 89.31 81 LEU A O 1
ATOM 620 N N . THR A 1 82 ? 2.673 -6.398 19.996 1.00 91.12 82 THR A N 1
ATOM 621 C CA . THR A 1 82 ? 3.299 -5.700 21.123 1.00 91.12 82 THR A CA 1
ATOM 622 C C . THR A 1 82 ? 2.334 -5.483 22.291 1.00 91.12 82 THR A C 1
ATOM 624 O O . THR A 1 82 ? 1.117 -5.452 22.116 1.00 91.12 82 THR A O 1
ATOM 627 N N . LYS A 1 83 ? 2.866 -5.346 23.512 1.00 89.25 83 LYS A N 1
ATOM 628 C CA . LYS A 1 83 ? 2.099 -5.046 24.737 1.00 89.25 83 LYS A CA 1
ATOM 629 C C . LYS A 1 83 ? 1.649 -3.592 24.763 1.00 89.25 83 LYS A C 1
ATOM 631 O O . LYS A 1 83 ? 0.576 -3.280 25.272 1.00 89.25 83 LYS A O 1
ATOM 636 N N . HIS A 1 84 ? 2.470 -2.714 24.197 1.00 87.94 84 HIS A N 1
ATOM 637 C CA . HIS A 1 84 ? 2.241 -1.282 24.102 1.00 87.94 84 HIS A CA 1
ATOM 638 C C . HIS A 1 84 ? 2.238 -0.830 22.633 1.00 87.94 84 HIS A C 1
ATOM 640 O O . HIS A 1 84 ? 2.917 -1.438 21.800 1.00 87.94 84 HIS A O 1
ATOM 646 N N . PRO A 1 85 ? 1.489 0.235 22.290 1.00 85.75 85 PRO A N 1
ATOM 647 C CA . PRO A 1 85 ? 1.364 0.749 20.925 1.00 85.75 85 PRO A CA 1
ATOM 648 C C . PRO A 1 85 ? 2.595 1.582 20.522 1.00 85.75 85 PRO A C 1
ATOM 650 O O . PRO A 1 85 ? 2.497 2.777 20.249 1.00 85.75 85 PRO A O 1
ATOM 653 N N . THR A 1 86 ? 3.772 0.961 20.540 1.00 79.25 86 THR A N 1
ATOM 654 C CA . THR A 1 86 ? 5.060 1.565 20.186 1.00 79.25 86 THR A CA 1
ATOM 655 C C . THR A 1 86 ? 5.816 0.651 19.226 1.00 79.25 86 THR A C 1
ATOM 657 O O . THR A 1 86 ? 5.711 -0.571 19.300 1.00 79.25 86 THR A O 1
ATOM 660 N N . GLU A 1 87 ? 6.580 1.243 18.302 1.00 58.44 87 GLU A N 1
ATOM 661 C CA . GLU A 1 87 ? 7.400 0.481 17.345 1.00 58.44 87 GLU A CA 1
ATOM 662 C C . GLU A 1 87 ? 8.703 -0.045 17.952 1.00 58.44 87 GLU A C 1
ATOM 664 O O . GLU A 1 87 ? 9.372 -0.872 17.334 1.00 58.44 87 GLU A O 1
ATOM 669 N N . ALA A 1 88 ? 9.082 0.441 19.137 1.00 58.16 88 ALA A N 1
ATOM 670 C CA . ALA A 1 88 ? 10.328 0.056 19.767 1.00 58.16 88 ALA A CA 1
ATOM 671 C C . ALA A 1 88 ? 10.302 -1.449 20.063 1.00 58.16 88 ALA A C 1
ATOM 673 O O . ALA A 1 88 ? 9.507 -1.930 20.879 1.00 58.16 88 ALA A O 1
ATOM 674 N N . ALA A 1 89 ? 11.197 -2.178 19.393 1.00 53.94 89 ALA A N 1
ATOM 675 C CA . ALA A 1 89 ? 11.545 -3.559 19.695 1.00 53.94 89 ALA A CA 1
ATOM 676 C C . ALA A 1 89 ? 12.352 -3.616 21.003 1.00 53.94 89 ALA A C 1
ATOM 678 O O . ALA A 1 89 ? 13.460 -4.137 21.064 1.00 53.94 89 ALA A O 1
ATOM 679 N N . GLU A 1 90 ? 11.815 -3.016 22.062 1.00 62.47 90 GLU A N 1
ATOM 680 C CA . GLU A 1 90 ? 12.297 -3.256 23.408 1.00 62.47 90 GLU A CA 1
ATOM 681 C C . GLU A 1 90 ? 11.979 -4.715 23.722 1.00 62.47 90 GLU A C 1
ATOM 683 O O . GLU A 1 90 ? 10.829 -5.143 23.602 1.00 62.47 90 GLU A O 1
ATOM 688 N N . ASN A 1 91 ? 12.988 -5.488 24.120 1.00 63.34 91 ASN A N 1
ATOM 689 C CA . ASN A 1 91 ? 12.880 -6.934 24.346 1.00 63.34 91 ASN A CA 1
ATOM 690 C C . ASN A 1 91 ? 11.766 -7.342 25.345 1.00 63.34 91 ASN A C 1
ATOM 692 O O . ASN A 1 91 ? 11.421 -8.516 25.426 1.00 63.34 91 ASN A O 1
ATOM 696 N N . GLY A 1 92 ? 11.164 -6.397 26.082 1.00 76.12 92 GLY A N 1
ATOM 697 C CA . GLY A 1 92 ? 10.009 -6.624 26.963 1.00 76.12 92 GLY A CA 1
ATOM 698 C C . GLY A 1 92 ? 8.627 -6.314 26.363 1.00 76.12 92 GLY A C 1
ATOM 699 O O . GLY A 1 92 ? 7.614 -6.705 26.954 1.00 76.12 92 GLY A O 1
ATOM 700 N N . ASN A 1 93 ? 8.567 -5.626 25.219 1.00 84.69 93 ASN A N 1
ATOM 701 C CA . ASN A 1 93 ? 7.329 -5.146 24.601 1.00 84.69 93 ASN A CA 1
ATOM 702 C C . ASN A 1 93 ? 6.724 -6.147 23.606 1.00 84.69 93 ASN A C 1
ATOM 704 O O . ASN A 1 93 ? 5.531 -6.076 23.333 1.00 84.69 93 ASN A O 1
ATOM 708 N N . ALA A 1 94 ? 7.499 -7.096 23.080 1.00 85.62 94 ALA A N 1
ATOM 709 C CA . ALA A 1 94 ? 6.963 -8.154 22.228 1.00 85.62 94 ALA A CA 1
ATOM 710 C C . ALA A 1 94 ? 6.059 -9.105 23.038 1.00 85.62 94 ALA A C 1
ATOM 712 O O . ALA A 1 94 ? 6.419 -9.542 24.133 1.00 85.62 94 ALA A O 1
ATOM 713 N N . VAL A 1 95 ? 4.876 -9.412 22.505 1.00 84.75 95 VAL A N 1
ATOM 714 C CA . VAL A 1 95 ? 3.992 -10.480 23.014 1.00 84.75 95 VAL A CA 1
ATOM 715 C C . VAL A 1 95 ? 4.227 -11.756 22.213 1.00 84.75 95 VAL A C 1
ATOM 717 O O . VAL A 1 95 ? 4.356 -12.834 22.783 1.00 84.75 95 VAL A O 1
ATOM 720 N N . GLY A 1 96 ? 4.362 -11.607 20.896 1.00 86.25 96 GLY A N 1
ATOM 721 C CA . GLY A 1 96 ? 4.511 -12.713 19.968 1.00 86.25 96 GLY A CA 1
ATOM 722 C C . GLY A 1 96 ? 4.393 -12.243 18.526 1.00 86.25 96 GLY A C 1
ATOM 723 O O . GLY A 1 96 ? 4.541 -11.058 18.219 1.00 86.25 96 GLY A O 1
ATOM 724 N N . TYR A 1 97 ? 4.100 -13.187 17.640 1.00 87.31 97 TYR A N 1
ATOM 725 C CA . TYR A 1 97 ? 3.950 -12.947 16.212 1.00 87.31 97 TYR A CA 1
ATOM 726 C C . TYR A 1 97 ? 2.623 -13.540 15.724 1.00 87.31 97 TYR A C 1
ATOM 728 O O . TYR A 1 97 ? 2.313 -14.696 16.017 1.00 87.31 97 TYR A O 1
ATOM 736 N N . ALA A 1 98 ? 1.845 -12.745 14.988 1.00 86.56 98 ALA A N 1
ATOM 737 C CA . ALA A 1 98 ? 0.647 -13.192 14.294 1.00 86.56 98 ALA A CA 1
ATOM 738 C C . ALA A 1 98 ? 1.052 -13.677 12.909 1.00 86.56 98 ALA A C 1
ATOM 740 O O . ALA A 1 98 ? 1.835 -13.015 12.219 1.00 86.56 98 ALA A O 1
ATOM 741 N N . LEU A 1 99 ? 0.529 -14.831 12.517 1.00 84.88 99 LEU A N 1
ATOM 742 C CA . LEU A 1 99 ? 0.881 -15.438 11.241 1.00 84.88 99 LEU A CA 1
ATOM 743 C C . LEU A 1 99 ? 0.265 -14.643 10.087 1.00 84.88 99 LEU A C 1
ATOM 745 O O . LEU A 1 99 ? -0.818 -14.070 10.216 1.00 84.88 99 LEU A O 1
ATOM 749 N N . ASP A 1 100 ? 0.953 -14.619 8.948 1.00 86.38 100 ASP A N 1
ATOM 750 C CA . ASP A 1 100 ? 0.359 -14.106 7.715 1.00 86.38 100 ASP A CA 1
ATOM 751 C C . ASP A 1 100 ? -0.895 -14.920 7.351 1.00 86.38 100 ASP A C 1
ATOM 753 O O . ASP A 1 100 ? -0.910 -16.148 7.459 1.00 86.38 100 ASP A O 1
ATOM 757 N N . GLY A 1 101 ? -1.974 -14.233 6.981 1.00 84.88 101 GLY A N 1
ATOM 758 C CA . GLY A 1 101 ? -3.288 -14.832 6.759 1.00 84.88 101 GLY A CA 1
ATOM 759 C C . GLY A 1 101 ? -4.060 -15.202 8.034 1.00 84.88 101 GLY A C 1
ATOM 760 O O . GLY A 1 101 ? -5.161 -15.745 7.935 1.00 84.88 101 GLY A O 1
ATOM 761 N N . GLU A 1 102 ? -3.543 -14.914 9.235 1.00 87.00 102 GLU A N 1
ATOM 762 C CA . GLU A 1 102 ? -4.269 -15.172 10.483 1.00 87.00 102 GLU A CA 1
ATOM 763 C C . GLU A 1 102 ? -5.476 -14.232 10.621 1.00 87.00 102 GLU A C 1
ATOM 765 O O . GLU A 1 102 ? -5.359 -13.012 10.494 1.00 87.00 102 GLU A O 1
ATOM 770 N N . LEU A 1 103 ? -6.653 -14.789 10.922 1.00 90.44 103 LEU A N 1
ATOM 771 C CA . LEU A 1 103 ? -7.856 -14.005 11.190 1.00 90.44 103 LEU A CA 1
ATOM 772 C C . LEU A 1 103 ? -7.925 -13.628 12.678 1.00 90.44 103 LEU A C 1
ATOM 774 O O . LEU A 1 103 ? -8.004 -14.496 13.548 1.00 90.44 103 LEU A O 1
ATOM 778 N N . VAL A 1 104 ? -7.951 -12.328 12.967 1.00 93.19 104 VAL A N 1
ATOM 779 C CA . VAL A 1 104 ? -7.957 -11.767 14.326 1.00 93.19 104 VAL A CA 1
ATOM 780 C C . VAL A 1 104 ? -9.154 -10.841 14.558 1.00 93.19 104 VAL A C 1
ATOM 782 O O . VAL A 1 104 ? -9.741 -10.290 13.623 1.00 93.19 104 VAL A O 1
ATOM 785 N N . ASP A 1 105 ? -9.525 -10.653 15.824 1.00 94.75 105 ASP A N 1
ATOM 786 C CA . ASP A 1 105 ? -10.537 -9.682 16.240 1.00 94.75 105 ASP A CA 1
ATOM 787 C C . ASP A 1 105 ? -9.886 -8.353 16.617 1.00 94.75 105 ASP A C 1
ATOM 789 O O . ASP A 1 105 ? -9.037 -8.315 17.496 1.00 94.75 105 ASP A O 1
ATOM 793 N N . GLY A 1 106 ? -10.310 -7.247 16.014 1.00 93.75 106 GLY A N 1
ATOM 794 C CA . GLY A 1 106 ? -9.826 -5.902 16.310 1.00 93.75 106 GLY A CA 1
ATOM 795 C C . GLY A 1 106 ? -10.965 -4.890 16.281 1.00 93.75 106 GLY A C 1
ATOM 796 O O . GLY A 1 106 ? -11.618 -4.687 15.258 1.00 93.75 106 GLY A O 1
ATOM 797 N N . GLU A 1 107 ? -11.228 -4.234 17.407 1.00 93.62 107 GLU A N 1
ATOM 798 C CA . GLU A 1 107 ? -12.301 -3.231 17.497 1.00 93.62 107 GLU A CA 1
ATOM 799 C C . GLU A 1 107 ? -11.760 -1.816 17.719 1.00 93.62 107 GLU A C 1
ATOM 801 O O . GLU A 1 107 ? -12.358 -0.848 17.242 1.00 93.62 107 GLU A O 1
ATOM 806 N N . PHE A 1 108 ? -10.627 -1.686 18.412 1.00 95.12 108 PHE A N 1
ATOM 807 C CA . PHE A 1 108 ? -10.124 -0.409 18.905 1.00 95.12 108 PHE A CA 1
ATOM 808 C C . PHE A 1 108 ? -8.797 -0.035 18.260 1.00 95.12 108 PHE A C 1
ATOM 810 O O . PHE A 1 108 ? -7.835 -0.797 18.305 1.00 95.12 108 PHE A O 1
ATOM 817 N N . LEU A 1 109 ? -8.743 1.179 17.722 1.00 95.00 109 LEU A N 1
ATOM 818 C CA . LEU A 1 109 ? -7.515 1.830 17.300 1.00 95.00 109 LEU A CA 1
ATOM 819 C C . LEU A 1 109 ? -6.984 2.679 18.453 1.00 95.00 109 LEU A C 1
ATOM 821 O O . LEU A 1 109 ? -7.749 3.420 19.078 1.00 95.00 109 LEU A O 1
ATOM 825 N N . PHE A 1 110 ? -5.687 2.573 18.724 1.00 95.38 110 PHE A N 1
ATOM 826 C CA . PHE A 1 110 ? -4.995 3.514 19.590 1.00 95.38 110 PHE A CA 1
ATOM 827 C C . PHE A 1 110 ? -4.689 4.790 18.804 1.00 95.38 110 PHE A C 1
ATOM 829 O O . PHE A 1 110 ? -4.008 4.744 17.775 1.00 95.38 110 PHE A O 1
ATOM 836 N N . CYS A 1 111 ? -5.205 5.917 19.288 1.00 94.31 111 CYS A N 1
ATOM 837 C CA . CYS A 1 111 ? -5.127 7.210 18.630 1.00 94.31 111 CYS A CA 1
ATOM 838 C C . CYS A 1 111 ? -4.598 8.306 19.564 1.00 94.31 111 CYS A C 1
ATOM 840 O O . CYS A 1 111 ? -4.862 8.300 20.765 1.00 94.31 111 CYS A O 1
ATOM 842 N N . MET A 1 112 ? -3.949 9.312 18.988 1.00 92.31 112 MET A N 1
ATOM 843 C CA . MET A 1 112 ? -3.579 10.573 19.625 1.00 92.31 112 MET A CA 1
ATOM 844 C C . MET A 1 112 ? -4.332 11.732 18.968 1.00 92.31 112 MET A C 1
ATOM 846 O O . MET A 1 112 ? -4.523 11.755 17.750 1.00 92.31 112 MET A O 1
ATOM 850 N N . ARG A 1 113 ? -4.758 12.710 19.767 1.00 89.25 113 ARG A N 1
ATOM 851 C CA . ARG A 1 113 ? -5.308 13.973 19.259 1.00 89.25 113 ARG A CA 1
ATOM 852 C C . ARG A 1 113 ? -4.179 14.956 18.973 1.00 89.25 113 ARG A C 1
ATOM 854 O O . ARG A 1 113 ? -3.132 14.922 19.618 1.00 89.25 113 ARG A O 1
ATOM 861 N N . ARG A 1 114 ? -4.394 15.854 18.011 1.00 81.88 114 ARG A N 1
ATOM 862 C CA . ARG A 1 114 ? -3.409 16.885 17.667 1.00 81.88 114 ARG A CA 1
ATOM 863 C C . ARG A 1 114 ? -3.137 17.775 18.886 1.00 81.88 114 ARG A C 1
ATOM 865 O O . ARG A 1 114 ? -4.056 18.386 19.414 1.00 81.88 114 ARG A O 1
ATOM 872 N N . GLY A 1 115 ? -1.877 17.841 19.315 1.00 78.81 115 GLY A N 1
ATOM 873 C CA . GLY A 1 115 ? -1.449 18.654 20.460 1.00 78.81 115 GLY A CA 1
ATOM 874 C C . GLY A 1 115 ? -1.658 18.015 21.840 1.00 78.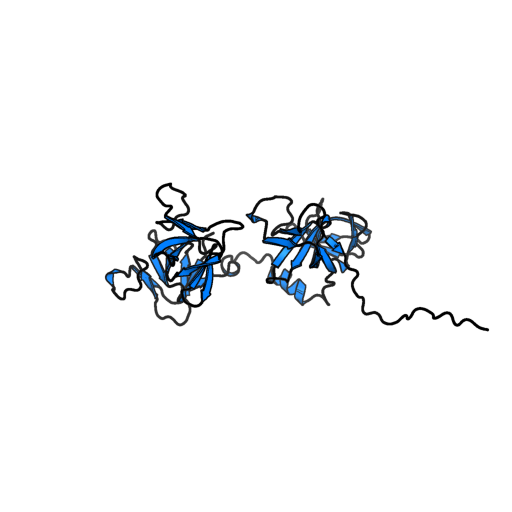81 115 GLY A C 1
ATOM 875 O O . GLY A 1 115 ? -1.219 18.591 22.833 1.00 78.81 115 GLY A O 1
ATOM 876 N N . GLU A 1 116 ? -2.264 16.828 21.934 1.00 84.44 116 GLU A N 1
ATOM 877 C CA . GLU A 1 116 ? -2.404 16.117 23.209 1.00 84.44 116 GLU A CA 1
ATOM 878 C C . GLU A 1 116 ? -1.243 15.135 23.431 1.00 84.44 116 GLU A C 1
ATOM 880 O O . GLU A 1 116 ? -0.854 14.387 22.537 1.00 84.44 116 GLU A O 1
ATOM 885 N N . LYS A 1 117 ? -0.703 15.102 24.657 1.00 82.44 117 LYS A N 1
ATOM 886 C CA . LYS A 1 117 ? 0.382 14.176 25.044 1.00 82.44 117 LYS A CA 1
ATOM 887 C C . LYS A 1 117 ? -0.102 12.758 25.358 1.00 82.44 117 LYS A C 1
ATOM 889 O O . LYS A 1 117 ? 0.707 11.840 25.441 1.00 82.44 117 LYS A O 1
ATOM 894 N N . ARG A 1 118 ? -1.400 12.583 25.620 1.00 85.31 118 ARG A N 1
ATOM 895 C CA . ARG A 1 118 ? -1.987 11.303 26.032 1.00 85.31 118 ARG A CA 1
ATOM 896 C C . ARG A 1 118 ? -2.817 10.732 24.889 1.00 85.31 118 ARG A C 1
ATOM 898 O O . ARG A 1 118 ? -3.737 11.381 24.405 1.00 85.31 118 ARG A O 1
ATOM 905 N N . GLY A 1 119 ? -2.480 9.514 24.476 1.00 90.50 119 GLY A N 1
ATOM 906 C CA . GLY A 1 119 ? -3.299 8.735 23.554 1.00 90.50 119 GLY A CA 1
ATOM 907 C C . GLY A 1 119 ? -4.472 8.051 24.257 1.00 90.50 119 GLY A C 1
ATOM 908 O O . GLY A 1 119 ? -4.544 7.987 25.485 1.00 90.50 119 GLY A O 1
ATOM 909 N N . GLY A 1 120 ? -5.382 7.514 23.457 1.00 93.69 120 GLY A N 1
ATOM 910 C CA . GLY A 1 120 ? -6.569 6.801 23.905 1.00 93.69 120 GLY A CA 1
ATOM 911 C C . GLY A 1 120 ? -7.122 5.906 22.805 1.00 93.69 120 GLY A C 1
ATOM 912 O O . GLY A 1 120 ? -6.553 5.801 21.722 1.00 93.69 120 GLY A O 1
ATOM 913 N N . TYR A 1 121 ? -8.240 5.244 23.075 1.00 94.81 121 TYR A N 1
ATOM 914 C CA . TYR A 1 121 ? -8.796 4.219 22.196 1.00 94.81 121 TYR A CA 1
ATOM 915 C C . TYR A 1 121 ? -10.107 4.671 21.569 1.00 94.81 121 TYR A C 1
ATOM 917 O O . TYR A 1 121 ? -10.984 5.205 22.252 1.00 94.81 121 TYR A O 1
ATOM 925 N N . VAL A 1 122 ? -10.271 4.401 20.275 1.00 94.19 122 VAL A N 1
ATOM 926 C CA . VAL A 1 122 ? -11.497 4.692 19.523 1.00 94.19 122 VAL A CA 1
ATOM 927 C C . VAL A 1 122 ? -11.919 3.458 18.740 1.00 94.19 122 VAL A C 1
ATOM 929 O O . VAL A 1 122 ? -11.082 2.777 18.151 1.00 94.19 122 VAL A O 1
ATOM 932 N N . LYS A 1 123 ? -13.224 3.163 18.695 1.00 93.62 123 LYS A N 1
ATOM 933 C CA . LYS A 1 123 ? -13.715 2.052 17.871 1.00 93.62 123 LYS A CA 1
ATOM 934 C C . LYS A 1 123 ? -13.547 2.375 16.388 1.00 93.62 123 LYS A C 1
ATOM 936 O O . LYS A 1 123 ? -14.087 3.376 15.912 1.00 93.62 123 LYS A O 1
ATOM 941 N N . VAL A 1 124 ? -12.896 1.484 15.642 1.00 92.81 124 VAL A N 1
ATOM 942 C CA . VAL A 1 124 ? -12.574 1.684 14.217 1.00 92.81 124 VAL A CA 1
ATOM 943 C C . VAL A 1 124 ? -13.823 1.932 13.374 1.00 92.81 124 VAL A C 1
ATOM 945 O O . VAL A 1 124 ? -13.803 2.745 12.456 1.00 92.81 124 VAL A O 1
ATOM 948 N N . LYS A 1 125 ? -14.961 1.313 13.720 1.00 91.56 125 LYS A N 1
ATOM 949 C CA . LYS A 1 125 ? -16.228 1.508 12.995 1.00 91.56 125 LYS A CA 1
ATOM 950 C C . LYS A 1 125 ? -16.697 2.969 12.935 1.00 91.56 125 LYS A C 1
ATOM 952 O O . LYS A 1 125 ? -17.454 3.307 12.024 1.00 91.56 125 LYS A O 1
ATOM 957 N N . HIS A 1 126 ? -16.256 3.820 13.864 1.00 93.12 126 HIS A N 1
ATOM 958 C CA . HIS A 1 126 ? -16.585 5.249 13.903 1.00 93.12 126 HIS A CA 1
ATOM 959 C C . HIS A 1 126 ? -15.560 6.135 13.190 1.00 93.12 126 HIS A C 1
ATOM 961 O O . HIS A 1 126 ? -15.773 7.339 13.080 1.00 93.12 126 HIS A O 1
ATOM 967 N N . LEU A 1 127 ? -14.473 5.552 12.690 1.00 92.12 127 LEU A N 1
ATOM 968 C CA . LEU A 1 127 ? -13.387 6.257 12.029 1.00 92.12 127 LEU A CA 1
ATOM 969 C C . LEU A 1 127 ? -13.378 5.962 10.531 1.00 92.12 127 LEU A C 1
ATOM 971 O O . LEU A 1 127 ? -13.717 4.866 10.081 1.00 92.12 127 LEU A O 1
ATOM 975 N N . LYS A 1 128 ? -12.968 6.950 9.746 1.00 91.00 128 LYS A N 1
ATOM 976 C CA . LYS A 1 128 ? -12.654 6.807 8.328 1.00 91.00 128 LYS A CA 1
ATOM 977 C C . LYS A 1 128 ? -11.190 7.205 8.134 1.00 91.00 128 LYS A C 1
ATOM 979 O O . LYS A 1 128 ? -10.818 8.282 8.600 1.00 91.00 128 LYS A O 1
ATOM 984 N N . PRO A 1 129 ? -10.364 6.377 7.471 1.00 88.31 129 PRO A N 1
ATOM 985 C CA . PRO A 1 129 ? -8.987 6.755 7.199 1.00 88.31 129 PRO A CA 1
ATOM 986 C C . PRO A 1 129 ? -8.985 7.970 6.277 1.00 88.31 129 PRO A C 1
ATOM 988 O O . PRO A 1 129 ? -9.704 7.999 5.269 1.00 88.31 129 PRO A O 1
ATOM 991 N N . VAL A 1 130 ? -8.174 8.965 6.614 1.00 86.81 130 VAL A N 1
ATOM 992 C CA . VAL A 1 130 ? -7.903 10.062 5.696 1.00 86.81 130 VAL A CA 1
ATOM 993 C C . VAL A 1 130 ? -6.987 9.496 4.627 1.00 86.81 130 VAL A C 1
ATOM 995 O O . VAL A 1 130 ? -5.861 9.079 4.899 1.00 86.81 130 VAL A O 1
ATOM 998 N N . LYS A 1 131 ? -7.497 9.384 3.397 1.00 74.31 131 LYS A N 1
ATOM 999 C CA . LYS A 1 131 ? -6.659 8.955 2.274 1.00 74.31 131 LYS A CA 1
ATOM 1000 C C . LYS A 1 131 ? -5.506 9.954 2.187 1.00 74.31 131 LYS A C 1
ATOM 1002 O O . LYS A 1 131 ? -5.766 11.150 2.219 1.00 74.31 131 LYS A O 1
ATOM 1007 N N . ALA A 1 132 ? -4.266 9.478 2.053 1.00 54.09 132 ALA A N 1
ATOM 1008 C CA . ALA A 1 132 ? -3.055 10.314 2.029 1.00 54.09 132 ALA A CA 1
ATOM 1009 C C . ALA A 1 132 ? -3.141 11.515 1.059 1.00 54.09 132 ALA A C 1
ATOM 1011 O O . ALA A 1 132 ? -2.497 12.536 1.268 1.00 54.09 132 ALA A O 1
ATOM 1012 N N . ARG A 1 133 ? -4.018 11.422 0.052 1.00 46.19 133 ARG A N 1
ATOM 1013 C CA . ARG A 1 133 ? -4.370 12.484 -0.895 1.00 46.19 133 ARG A CA 1
ATOM 1014 C C . ARG A 1 133 ? -5.080 13.711 -0.286 1.00 46.19 133 ARG A C 1
ATOM 1016 O O . ARG A 1 133 ? -5.182 14.717 -0.964 1.00 46.19 133 ARG A O 1
ATOM 1023 N N . GLN A 1 134 ? -5.584 13.647 0.951 1.00 45.62 134 GLN A N 1
ATOM 1024 C CA . GLN A 1 134 ? -6.327 14.738 1.608 1.00 45.62 134 GLN A CA 1
ATOM 1025 C C . GLN A 1 134 ? -5.515 15.518 2.659 1.00 45.62 134 GLN A C 1
ATOM 1027 O O . GLN A 1 134 ? -6.020 16.506 3.179 1.00 45.62 134 GLN A O 1
ATOM 1032 N N . LEU A 1 135 ? -4.275 15.110 2.972 1.00 43.69 135 LEU A N 1
ATOM 1033 C CA . LEU A 1 135 ? -3.483 15.704 4.069 1.00 43.69 135 LEU A CA 1
ATOM 1034 C C . LEU A 1 135 ? -2.338 16.606 3.658 1.00 43.69 135 LEU A C 1
ATOM 1036 O O . LEU A 1 135 ? -1.723 17.244 4.507 1.00 43.69 135 LEU A O 1
ATOM 1040 N N . ARG A 1 136 ? -2.077 16.703 2.361 1.00 41.50 136 ARG A N 1
ATOM 1041 C CA . ARG A 1 136 ? -1.183 17.713 1.817 1.00 41.50 136 ARG A CA 1
ATOM 1042 C C . ARG A 1 136 ? -1.990 18.600 0.891 1.00 41.50 136 ARG A C 1
ATOM 1044 O O . ARG A 1 136 ? -2.144 18.298 -0.284 1.00 41.50 136 ARG A O 1
ATOM 1051 N N . ALA A 1 137 ? -2.493 19.698 1.446 1.00 43.03 137 ALA A N 1
ATOM 1052 C CA . ALA A 1 137 ? -2.651 20.927 0.683 1.00 43.03 137 ALA A CA 1
ATOM 1053 C C . ALA A 1 137 ? -1.245 21.514 0.449 1.00 43.03 137 ALA A C 1
ATOM 1055 O O . ALA A 1 137 ? -0.863 22.517 1.037 1.00 43.03 137 ALA A O 1
ATOM 1056 N N . GLU A 1 138 ? -0.448 20.811 -0.350 1.00 34.56 138 GLU A N 1
ATOM 1057 C CA . GLU A 1 138 ? 0.606 21.404 -1.169 1.00 34.56 138 GLU A CA 1
ATOM 1058 C C . GLU A 1 138 ? 0.036 21.462 -2.593 1.00 34.56 138 GLU A C 1
ATOM 1060 O O . GLU A 1 138 ? -0.802 20.612 -2.925 1.00 34.56 138 GLU A O 1
ATOM 1065 N N . PRO A 1 139 ? 0.395 22.470 -3.411 1.00 35.06 139 PRO A N 1
ATOM 1066 C CA . PRO A 1 139 ? -0.148 22.589 -4.758 1.00 35.06 139 PRO A CA 1
ATOM 1067 C C . PRO A 1 139 ? 0.094 21.268 -5.500 1.00 35.06 139 PRO A C 1
ATOM 1069 O O . PRO A 1 139 ? 1.184 20.697 -5.388 1.00 35.06 139 PRO A O 1
ATOM 1072 N N . PRO A 1 140 ? -0.928 20.724 -6.173 1.00 39.84 140 PRO A N 1
ATOM 1073 C CA . PRO A 1 140 ? -0.878 19.368 -6.682 1.00 39.84 140 PRO A CA 1
ATOM 1074 C C . PRO A 1 140 ? 0.258 19.254 -7.703 1.00 39.84 140 PRO A C 1
ATOM 1076 O O . PRO A 1 140 ? 0.220 19.886 -8.751 1.00 39.84 140 PRO A O 1
ATOM 1079 N N . VAL A 1 141 ? 1.256 18.409 -7.422 1.00 49.34 141 VAL A N 1
ATOM 1080 C CA . VAL A 1 141 ? 1.897 17.679 -8.519 1.00 49.34 141 VAL A CA 1
ATOM 1081 C C . VAL A 1 141 ? 0.858 16.672 -8.966 1.00 49.34 141 VAL A C 1
ATOM 1083 O O . VAL A 1 141 ? 0.353 15.849 -8.194 1.00 49.34 141 VAL A O 1
ATOM 1086 N N . ASP A 1 142 ? 0.442 16.855 -10.197 1.00 46.94 142 ASP A N 1
ATOM 1087 C CA . ASP A 1 142 ? -0.942 16.711 -10.563 1.00 46.94 142 ASP A CA 1
ATOM 1088 C C . ASP A 1 142 ? -1.245 15.235 -10.893 1.00 46.94 142 ASP A C 1
ATOM 1090 O O . ASP A 1 142 ? -1.174 14.763 -12.022 1.00 46.94 142 ASP A O 1
ATOM 1094 N N . GLN A 1 143 ? -1.515 14.429 -9.856 1.00 45.19 143 GLN A N 1
ATOM 1095 C CA . GLN A 1 143 ? -1.948 13.028 -10.005 1.00 45.19 143 GLN A CA 1
ATOM 1096 C C . GLN A 1 143 ? -3.340 12.923 -10.642 1.00 45.19 143 GLN A C 1
ATOM 1098 O O . GLN A 1 143 ? -3.718 11.865 -11.145 1.00 45.19 143 GLN A O 1
ATOM 1103 N N . GLU A 1 144 ? -4.127 13.998 -10.573 1.00 41.19 144 GLU A N 1
ATOM 1104 C CA . GLU A 1 144 ? -5.356 14.126 -11.344 1.00 41.19 144 GLU A CA 1
ATOM 1105 C C . GLU A 1 144 ? -5.036 14.484 -12.787 1.00 41.19 144 GLU A C 1
ATOM 1107 O O . GLU A 1 144 ? -5.616 13.851 -13.648 1.00 41.19 144 GLU A O 1
ATOM 1112 N N . GLU A 1 145 ? -4.025 15.303 -13.077 1.00 44.22 145 GLU A N 1
ATOM 1113 C CA . GLU A 1 145 ? -3.505 15.436 -14.443 1.00 44.22 145 GLU A CA 1
ATOM 1114 C C . GLU A 1 145 ? -2.927 14.115 -14.975 1.00 44.22 145 GLU A C 1
ATOM 1116 O O . GLU A 1 145 ? -3.161 13.804 -16.130 1.00 44.22 145 GLU A O 1
ATOM 1121 N N . MET A 1 146 ? -2.282 13.267 -14.158 1.00 42.38 146 MET A N 1
ATOM 1122 C CA . MET A 1 146 ? -1.788 11.937 -14.572 1.00 42.38 146 MET A CA 1
ATOM 1123 C C . MET A 1 146 ? -2.893 10.880 -14.780 1.00 42.38 146 MET A C 1
ATOM 1125 O O . MET A 1 146 ? -2.771 10.017 -15.649 1.00 42.38 146 MET A O 1
ATOM 1129 N N . ALA A 1 147 ? -3.989 10.940 -14.019 1.00 43.53 147 ALA A N 1
ATOM 1130 C CA . ALA A 1 147 ? -5.152 10.063 -14.200 1.00 43.53 147 ALA A CA 1
ATOM 1131 C C . ALA A 1 147 ? -6.151 10.605 -15.247 1.00 43.53 147 ALA A C 1
ATOM 1133 O O . ALA A 1 147 ? -6.803 9.825 -15.939 1.00 43.53 147 ALA A O 1
ATOM 1134 N N . GLN A 1 148 ? -6.236 11.927 -15.418 1.00 41.66 148 GLN A N 1
ATOM 1135 C CA . GLN A 1 148 ? -6.936 12.604 -16.514 1.00 41.66 148 GLN A CA 1
ATOM 1136 C C . GLN A 1 148 ? -6.119 12.526 -17.821 1.00 41.66 148 GLN A C 1
ATOM 1138 O O . GLN A 1 148 ? -6.718 12.466 -18.891 1.00 41.66 148 GLN A O 1
ATOM 1143 N N . LEU A 1 149 ? -4.786 12.371 -17.758 1.00 44.50 149 LEU A N 1
ATOM 1144 C CA . LEU A 1 149 ? -3.900 11.965 -18.867 1.00 44.50 149 LEU A CA 1
ATOM 1145 C C . LEU A 1 149 ? -4.294 10.583 -19.411 1.00 44.50 149 LEU A C 1
ATOM 1147 O O . LEU A 1 149 ? -4.301 10.390 -20.622 1.00 44.50 149 LEU A O 1
ATOM 1151 N N . ALA A 1 150 ? -4.691 9.641 -18.549 1.00 43.38 150 ALA A N 1
ATOM 1152 C CA . ALA A 1 150 ? -5.190 8.329 -18.974 1.00 43.38 150 ALA A CA 1
ATOM 1153 C C . ALA A 1 150 ? -6.626 8.372 -19.543 1.00 43.38 150 ALA A C 1
ATOM 1155 O O . ALA A 1 150 ? -7.000 7.504 -20.329 1.00 43.38 150 ALA A O 1
ATOM 1156 N N . ALA A 1 151 ? -7.429 9.376 -19.171 1.00 41.00 151 ALA A N 1
ATOM 1157 C CA . ALA A 1 151 ? -8.838 9.482 -19.565 1.00 41.00 151 ALA A CA 1
ATOM 1158 C C . ALA A 1 151 ? -9.096 10.415 -20.769 1.00 41.00 151 ALA A C 1
ATOM 1160 O O . ALA A 1 151 ? -10.098 10.246 -21.460 1.00 41.00 151 ALA A O 1
ATOM 1161 N N . GLY A 1 152 ? -8.215 11.387 -21.036 1.00 38.28 152 GLY A N 1
ATOM 1162 C CA . GLY A 1 152 ? -8.369 12.385 -22.108 1.00 38.28 152 GLY A CA 1
ATOM 1163 C C . GLY A 1 152 ? -7.597 12.089 -23.399 1.00 38.28 152 GLY A C 1
ATOM 1164 O O . GLY A 1 152 ? -7.812 12.745 -24.419 1.00 38.28 152 GLY A O 1
ATOM 1165 N N . LEU A 1 153 ? -6.701 11.100 -23.394 1.00 42.47 153 LEU A N 1
ATOM 1166 C CA . LEU A 1 153 ? -5.965 10.676 -24.582 1.00 42.47 153 LEU A CA 1
ATOM 1167 C C . LEU A 1 153 ? -6.750 9.575 -25.297 1.00 42.47 153 LEU A C 1
ATOM 1169 O O . LEU A 1 153 ? -6.987 8.510 -24.732 1.00 42.47 153 LEU A O 1
ATOM 1173 N N . ARG A 1 154 ? -7.137 9.841 -26.556 1.00 44.91 154 ARG A N 1
ATOM 1174 C CA . ARG A 1 154 ? -7.620 8.833 -27.521 1.00 44.91 154 ARG A CA 1
ATOM 1175 C C . ARG A 1 154 ? -6.913 7.503 -27.264 1.00 44.91 154 ARG A C 1
ATOM 1177 O O . ARG A 1 154 ? -5.686 7.505 -27.318 1.00 44.91 154 ARG A O 1
ATOM 1184 N N . ALA A 1 155 ? -7.710 6.470 -26.967 1.00 43.81 155 ALA A N 1
ATOM 1185 C CA . ALA A 1 155 ? -7.349 5.090 -26.631 1.00 43.81 155 ALA A CA 1
ATOM 1186 C C . ALA A 1 155 ? -5.853 4.896 -26.313 1.00 43.81 155 ALA A C 1
ATOM 1188 O O . ALA A 1 155 ? -5.050 4.893 -27.254 1.00 43.81 155 ALA A O 1
ATOM 1189 N N . PRO A 1 156 ? -5.453 4.726 -25.035 1.00 50.56 156 PRO A N 1
ATOM 1190 C CA . PRO A 1 156 ? -4.062 4.439 -24.723 1.00 50.56 156 PRO A CA 1
ATOM 1191 C C . PRO A 1 156 ? -3.626 3.256 -25.583 1.00 50.56 156 PRO A C 1
ATOM 1193 O O . PRO A 1 156 ? -4.290 2.220 -25.626 1.00 50.56 156 PRO A O 1
ATOM 1196 N N . SER A 1 157 ? -2.538 3.439 -26.327 1.00 65.94 157 SER A N 1
ATOM 1197 C CA . SER A 1 157 ? -1.872 2.364 -27.052 1.00 65.94 157 SER A CA 1
ATOM 1198 C C . SER A 1 157 ? -1.211 1.465 -26.009 1.00 65.94 157 SER A C 1
ATOM 1200 O O . SER A 1 157 ? -0.001 1.522 -25.794 1.00 65.94 157 SER A O 1
ATOM 1202 N N . VAL A 1 158 ? -2.035 0.734 -25.264 1.00 80.06 158 VAL A N 1
ATOM 1203 C CA . VAL A 1 158 ? -1.598 -0.195 -24.237 1.00 80.06 158 VAL A CA 1
ATOM 1204 C C . VAL A 1 158 ? -0.840 -1.297 -24.951 1.00 80.06 158 VAL A C 1
ATOM 1206 O O . VAL A 1 158 ? -1.401 -2.034 -25.764 1.00 80.06 158 VAL A O 1
ATOM 1209 N N . GLN A 1 159 ? 0.448 -1.407 -24.658 1.00 85.81 159 GLN A N 1
ATOM 1210 C CA . GLN A 1 159 ? 1.253 -2.499 -25.166 1.00 85.81 159 GLN A CA 1
ATOM 1211 C C . GLN A 1 159 ? 1.161 -3.658 -24.183 1.00 85.81 159 GLN A C 1
ATOM 1213 O O . GLN A 1 159 ? 1.408 -3.501 -22.989 1.00 85.81 159 GLN A O 1
ATOM 1218 N N . ARG A 1 160 ? 0.793 -4.840 -24.675 1.00 90.62 160 ARG A N 1
ATOM 1219 C CA . ARG A 1 160 ? 0.743 -6.044 -23.844 1.00 90.62 160 ARG A CA 1
ATOM 1220 C C . ARG A 1 160 ? 2.109 -6.715 -23.837 1.00 90.62 160 ARG A C 1
ATOM 1222 O O . ARG A 1 160 ? 2.740 -6.878 -24.880 1.00 90.62 160 ARG A O 1
ATOM 1229 N N . TRP A 1 161 ? 2.538 -7.141 -22.660 1.00 92.38 161 TRP A N 1
ATOM 1230 C CA . TRP A 1 161 ? 3.832 -7.770 -22.438 1.00 92.38 161 TRP A CA 1
ATOM 1231 C C . TRP A 1 161 ? 3.647 -9.108 -21.742 1.00 92.38 161 TRP A C 1
ATOM 1233 O O . TRP A 1 161 ? 2.862 -9.206 -20.801 1.00 92.38 161 TRP A O 1
ATOM 1243 N N . ALA A 1 162 ? 4.390 -10.119 -22.173 1.00 93.31 162 ALA A N 1
ATOM 1244 C CA . ALA A 1 162 ? 4.579 -11.337 -21.402 1.00 93.31 162 ALA A CA 1
ATOM 1245 C C . ALA A 1 162 ? 5.785 -11.158 -20.473 1.00 93.31 162 ALA A C 1
ATOM 1247 O O . ALA A 1 162 ? 6.842 -10.696 -20.909 1.00 93.31 162 ALA A O 1
ATOM 1248 N N . VAL A 1 163 ? 5.630 -11.510 -19.200 1.00 93.75 163 VAL A N 1
ATOM 1249 C CA . VAL A 1 163 ? 6.724 -11.499 -18.224 1.00 93.75 163 VAL A CA 1
ATOM 1250 C C . VAL A 1 163 ? 7.552 -12.768 -18.384 1.00 93.75 163 VAL A C 1
ATOM 1252 O O . VAL A 1 163 ? 7.008 -13.867 -18.315 1.00 93.75 163 VAL A O 1
ATOM 1255 N N . MET A 1 164 ? 8.851 -12.607 -18.614 1.00 92.44 164 MET A N 1
ATOM 1256 C CA . MET A 1 164 ? 9.818 -13.677 -18.838 1.00 92.44 164 MET A CA 1
ATOM 1257 C C . MET A 1 164 ? 11.155 -13.309 -18.178 1.00 92.44 164 MET A C 1
ATOM 1259 O O . MET A 1 164 ? 11.941 -12.543 -18.734 1.00 92.44 164 MET A O 1
ATOM 1263 N N . ASP A 1 165 ? 11.426 -13.862 -16.999 1.00 90.44 165 ASP A N 1
ATOM 1264 C CA . ASP A 1 165 ? 12.752 -13.876 -16.378 1.00 90.44 165 ASP A CA 1
ATOM 1265 C C . ASP A 1 165 ? 13.337 -15.297 -16.477 1.00 90.44 165 ASP A C 1
ATOM 1267 O O . ASP A 1 165 ? 12.857 -16.193 -15.786 1.00 90.44 165 ASP 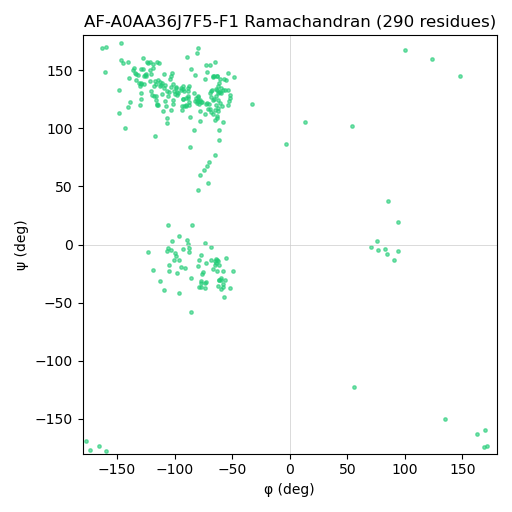A O 1
ATOM 1271 N N . PRO A 1 166 ? 14.357 -15.549 -17.319 1.00 79.38 166 PRO A N 1
ATOM 1272 C CA . PRO A 1 166 ? 14.952 -16.879 -17.447 1.00 79.38 166 PRO A CA 1
ATOM 1273 C C . PRO A 1 166 ? 15.725 -17.328 -16.194 1.00 79.38 166 PRO A C 1
ATOM 1275 O O . PRO A 1 166 ? 16.070 -18.502 -16.096 1.00 79.38 166 PRO A O 1
ATOM 1278 N N . GLY A 1 167 ? 16.024 -16.420 -15.257 1.00 83.50 167 GLY A N 1
ATOM 1279 C CA . GLY A 1 167 ? 16.766 -16.728 -14.032 1.00 83.50 167 GLY A CA 1
ATOM 1280 C C . GLY A 1 167 ? 15.910 -16.909 -12.775 1.00 83.50 167 GLY A C 1
ATOM 1281 O O . GLY A 1 167 ? 16.464 -17.275 -11.742 1.00 83.50 167 GLY A O 1
ATOM 1282 N N . HIS A 1 168 ? 14.603 -16.629 -12.829 1.00 84.00 168 HIS A N 1
ATOM 1283 C CA . HIS A 1 168 ? 13.688 -16.667 -11.677 1.00 84.00 168 HIS A CA 1
ATOM 1284 C C . HIS A 1 168 ? 12.278 -17.108 -12.093 1.00 84.00 168 HIS A C 1
ATOM 1286 O O . HIS A 1 168 ? 11.963 -17.183 -13.273 1.00 84.00 168 HIS A O 1
ATOM 1292 N N . ASP A 1 169 ? 11.385 -17.319 -11.123 1.00 86.50 169 ASP A N 1
ATOM 1293 C CA . ASP A 1 169 ? 9.978 -17.678 -11.369 1.00 86.50 169 ASP A CA 1
ATOM 1294 C C . ASP A 1 169 ? 9.108 -16.513 -11.891 1.00 86.50 169 ASP A C 1
ATOM 1296 O O . ASP A 1 169 ? 7.900 -16.664 -12.096 1.00 86.50 169 ASP A O 1
ATOM 1300 N N . GLY A 1 170 ? 9.686 -15.327 -12.088 1.00 91.69 170 GLY A N 1
ATOM 1301 C CA . GLY A 1 170 ? 8.958 -14.130 -12.485 1.00 91.69 170 GLY A CA 1
ATOM 1302 C C . GLY A 1 170 ? 9.785 -12.856 -12.383 1.00 91.69 170 GLY A C 1
ATOM 1303 O O . GLY A 1 170 ? 10.964 -12.881 -12.043 1.00 91.69 170 GLY A O 1
ATOM 1304 N N . ALA A 1 171 ? 9.134 -11.720 -12.620 1.00 92.75 171 ALA A N 1
ATOM 1305 C CA . ALA A 1 171 ? 9.734 -10.400 -12.494 1.00 92.75 171 ALA A CA 1
ATOM 1306 C C . ALA A 1 171 ? 9.121 -9.608 -11.338 1.00 92.75 171 ALA A C 1
ATOM 1308 O O . ALA A 1 171 ? 7.908 -9.602 -11.120 1.00 92.75 171 ALA A O 1
ATOM 1309 N N . TRP A 1 172 ? 9.967 -8.890 -10.603 1.00 92.81 172 TRP A N 1
ATOM 1310 C CA . TRP A 1 172 ? 9.521 -8.021 -9.519 1.00 92.81 17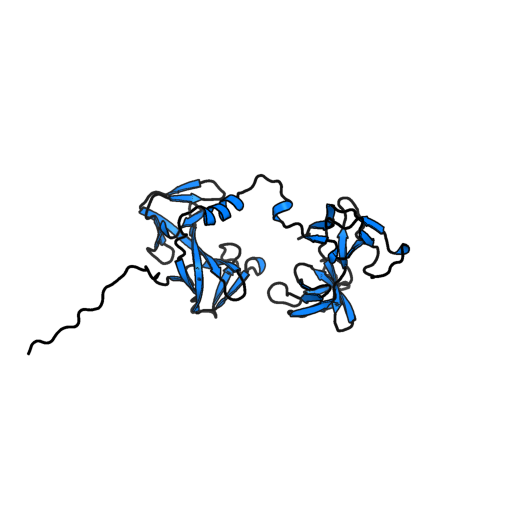2 TRP A CA 1
ATOM 1311 C C . TRP A 1 172 ? 8.832 -6.771 -10.064 1.00 92.81 172 TRP A C 1
ATOM 1313 O O . TRP A 1 172 ? 9.465 -5.972 -10.761 1.00 92.81 172 TRP A O 1
ATOM 1323 N N . LEU A 1 173 ? 7.567 -6.579 -9.689 1.00 92.12 173 LEU A N 1
ATOM 1324 C CA . LEU A 1 173 ? 6.847 -5.323 -9.863 1.00 92.12 173 LEU A CA 1
ATOM 1325 C C . LEU A 1 173 ? 7.256 -4.358 -8.755 1.00 92.12 173 LEU A C 1
ATOM 1327 O O . LEU A 1 173 ? 7.206 -4.711 -7.575 1.00 92.12 173 LEU A O 1
ATOM 1331 N N . ARG A 1 174 ? 7.668 -3.148 -9.130 1.00 92.00 174 ARG A N 1
ATOM 1332 C CA . ARG A 1 174 ? 8.291 -2.185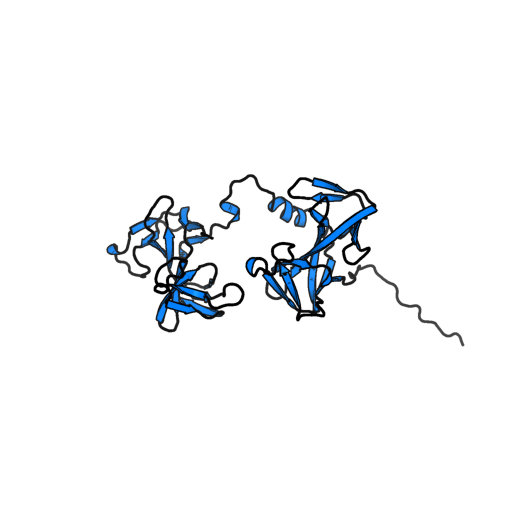 -8.217 1.00 92.00 174 ARG A CA 1
ATOM 1333 C C . ARG A 1 174 ? 7.497 -0.897 -8.095 1.00 92.00 174 ARG A C 1
ATOM 1335 O O . ARG A 1 174 ? 6.828 -0.503 -9.041 1.00 92.00 174 ARG A O 1
ATOM 1342 N N . ARG A 1 175 ? 7.582 -0.216 -6.954 1.00 87.94 175 ARG A N 1
ATOM 1343 C CA . ARG A 1 175 ? 6.927 1.092 -6.768 1.00 87.94 175 ARG A CA 1
ATOM 1344 C C . ARG A 1 175 ? 7.656 2.197 -7.521 1.00 87.94 175 ARG A C 1
ATOM 1346 O O . ARG A 1 175 ? 7.018 3.065 -8.101 1.00 87.94 175 ARG A O 1
ATOM 1353 N N . GLU A 1 176 ? 8.977 2.110 -7.548 1.00 87.94 176 GLU A N 1
ATOM 1354 C CA . GLU A 1 176 ? 9.889 3.051 -8.184 1.00 87.94 176 GLU A CA 1
ATOM 1355 C C . GLU A 1 176 ? 10.807 2.318 -9.178 1.00 87.94 176 GLU A C 1
ATOM 1357 O O . GLU A 1 176 ? 11.190 1.162 -8.928 1.00 87.94 176 GLU A O 1
ATOM 1362 N N . PRO A 1 177 ? 11.206 2.972 -10.287 1.00 86.62 177 PRO A N 1
ATOM 1363 C CA . PRO A 1 177 ? 12.071 2.410 -11.326 1.00 86.62 177 PRO A CA 1
ATOM 1364 C C . PRO A 1 177 ? 13.535 2.339 -10.856 1.00 86.62 177 PRO A C 1
ATOM 1366 O O . PRO A 1 177 ? 14.427 3.011 -11.368 1.00 86.62 177 PRO A O 1
ATOM 1369 N N . SER A 1 178 ? 13.781 1.524 -9.831 1.00 85.19 178 SER A N 1
ATOM 1370 C CA . SER A 1 178 ? 15.074 1.362 -9.170 1.00 85.19 178 SER A CA 1
ATOM 1371 C C . SER A 1 178 ? 15.488 -0.105 -9.116 1.00 85.19 178 SER A C 1
ATOM 1373 O O . SER A 1 178 ? 14.669 -1.012 -8.928 1.00 85.19 178 SER A O 1
ATOM 1375 N N . SER A 1 179 ? 16.796 -0.336 -9.247 1.00 77.25 179 SER A N 1
ATOM 1376 C CA . SER A 1 179 ? 17.413 -1.661 -9.147 1.00 77.25 179 SER A CA 1
ATOM 1377 C C . SER A 1 179 ? 17.553 -2.136 -7.699 1.00 77.25 179 SER A C 1
ATOM 1379 O O . SER A 1 179 ? 17.873 -3.307 -7.485 1.00 77.25 179 SER A O 1
ATOM 1381 N N . SER A 1 180 ? 17.283 -1.259 -6.721 1.00 80.94 180 SER A N 1
ATOM 1382 C CA . SER A 1 180 ? 17.320 -1.575 -5.293 1.00 80.94 180 SER A CA 1
ATOM 1383 C C . SER A 1 180 ? 16.485 -2.813 -4.986 1.00 80.94 180 SER A C 1
ATOM 1385 O O . SER A 1 180 ? 15.315 -2.892 -5.353 1.00 80.94 180 SER A O 1
ATOM 1387 N N . ARG A 1 181 ? 17.059 -3.787 -4.280 1.00 70.75 181 ARG A N 1
ATOM 1388 C CA . ARG A 1 181 ? 16.332 -4.976 -3.809 1.00 70.75 181 ARG A CA 1
ATOM 1389 C C . ARG A 1 181 ? 15.615 -4.731 -2.476 1.00 70.75 181 ARG A C 1
ATOM 1391 O O . ARG A 1 181 ? 15.250 -5.695 -1.812 1.00 70.75 181 ARG A O 1
ATOM 1398 N N . SER A 1 182 ? 15.431 -3.468 -2.072 1.00 82.44 182 SER A N 1
ATOM 1399 C CA . SER A 1 182 ? 14.728 -3.146 -0.832 1.00 82.44 182 SER A CA 1
ATOM 1400 C C . SER A 1 182 ? 13.290 -3.687 -0.876 1.00 82.44 182 SER A C 1
ATOM 1402 O O . SER A 1 182 ? 12.575 -3.431 -1.851 1.00 82.44 182 SER A O 1
ATOM 1404 N N . PRO A 1 183 ? 12.835 -4.408 0.168 1.00 79.81 183 PRO A N 1
ATOM 1405 C CA . PRO A 1 183 ? 11.471 -4.940 0.231 1.00 79.81 183 PRO A CA 1
ATOM 1406 C C . PRO A 1 183 ? 10.401 -3.852 0.085 1.00 79.81 183 PRO A C 1
ATOM 1408 O O . PRO A 1 183 ? 9.341 -4.085 -0.482 1.00 79.81 183 PRO A O 1
ATOM 1411 N N . GLU A 1 184 ? 10.707 -2.636 0.538 1.00 83.31 184 GLU A N 1
ATOM 1412 C CA . GLU A 1 184 ? 9.835 -1.460 0.458 1.00 83.31 184 GLU A CA 1
ATOM 1413 C C . GLU A 1 184 ? 9.497 -1.049 -0.981 1.00 83.31 184 GLU A C 1
ATOM 1415 O O . GLU A 1 184 ? 8.408 -0.532 -1.240 1.00 83.31 184 GLU A O 1
ATOM 1420 N N . ASN A 1 185 ? 10.414 -1.298 -1.922 1.00 88.75 185 ASN A N 1
ATOM 1421 C CA . ASN A 1 185 ? 10.209 -0.983 -3.330 1.00 88.75 185 ASN A CA 1
ATOM 1422 C C . ASN A 1 185 ? 9.516 -2.125 -4.091 1.00 88.75 185 ASN A C 1
ATOM 1424 O O . ASN A 1 185 ? 9.172 -1.959 -5.257 1.00 88.75 185 ASN A O 1
ATOM 1428 N N . VAL A 1 186 ? 9.298 -3.286 -3.474 1.00 89.06 186 VAL A N 1
ATOM 1429 C CA . VAL A 1 186 ? 8.655 -4.431 -4.125 1.00 89.06 186 VAL A CA 1
ATOM 1430 C C . VAL A 1 186 ? 7.150 -4.391 -3.862 1.00 89.06 186 VAL A C 1
ATOM 1432 O O . VAL A 1 186 ? 6.696 -4.325 -2.723 1.00 89.06 186 VAL A O 1
ATOM 1435 N N . VAL A 1 187 ? 6.357 -4.417 -4.933 1.00 88.31 187 VAL A N 1
ATOM 1436 C CA . VAL A 1 187 ? 4.894 -4.545 -4.874 1.00 88.31 187 VAL A CA 1
ATOM 1437 C C . VAL A 1 187 ? 4.521 -6.019 -4.804 1.00 88.31 187 VAL A C 1
ATOM 1439 O O . VAL A 1 187 ? 3.867 -6.453 -3.862 1.00 88.31 187 VAL A O 1
ATOM 1442 N N . CYS A 1 188 ? 4.949 -6.795 -5.799 1.00 90.75 188 CYS A N 1
ATOM 1443 C CA . CYS A 1 188 ? 4.717 -8.232 -5.872 1.00 90.75 188 CYS A CA 1
ATOM 1444 C C . CYS A 1 188 ? 5.662 -8.891 -6.887 1.00 90.75 188 CYS A C 1
ATOM 1446 O O . CYS A 1 188 ? 6.332 -8.213 -7.671 1.00 90.75 188 CYS A O 1
ATOM 1448 N N . LEU A 1 189 ? 5.701 -10.224 -6.879 1.00 92.12 189 LEU A N 1
ATOM 1449 C CA . LEU A 1 189 ? 6.301 -11.013 -7.952 1.00 92.12 189 LEU A CA 1
ATOM 1450 C C . LEU A 1 189 ? 5.244 -11.280 -9.028 1.00 92.12 189 LEU A C 1
ATOM 1452 O O . LEU A 1 189 ? 4.199 -11.871 -8.740 1.00 92.12 189 LEU A O 1
ATOM 1456 N N . VAL A 1 190 ? 5.517 -10.867 -10.262 1.00 92.44 190 VAL A N 1
ATOM 1457 C CA . VAL A 1 190 ? 4.685 -11.193 -11.421 1.00 92.44 190 VAL A CA 1
ATOM 1458 C C . VAL A 1 190 ? 5.256 -12.454 -12.065 1.00 92.44 190 VAL A C 1
ATOM 1460 O O . VAL A 1 190 ? 6.397 -12.413 -12.522 1.00 92.44 190 VAL A O 1
ATOM 1463 N N . PRO A 1 191 ? 4.520 -13.577 -12.080 1.00 92.38 191 PRO A N 1
ATOM 1464 C CA . PRO A 1 191 ? 5.080 -14.858 -12.488 1.00 92.38 191 PRO A CA 1
ATOM 1465 C C . PRO A 1 191 ? 5.391 -14.891 -13.986 1.00 92.38 191 PRO A C 1
ATOM 1467 O O . PRO A 1 191 ? 4.741 -14.208 -14.781 1.00 92.38 191 PRO A O 1
ATOM 1470 N N . ASN A 1 192 ? 6.345 -15.733 -14.377 1.00 92.62 192 ASN A N 1
ATOM 1471 C CA . ASN A 1 192 ? 6.636 -15.987 -15.784 1.00 92.62 192 ASN A CA 1
ATOM 1472 C C . ASN A 1 192 ? 5.380 -16.442 -16.549 1.00 92.62 192 ASN A C 1
ATOM 1474 O O . ASN A 1 192 ? 4.526 -17.162 -16.025 1.00 92.62 192 ASN A O 1
ATOM 1478 N N . GLY A 1 193 ? 5.244 -15.983 -17.792 1.00 90.94 193 GLY A N 1
ATOM 1479 C CA . GLY A 1 193 ? 4.067 -16.203 -18.633 1.00 90.94 193 GLY A CA 1
ATOM 1480 C C . GLY A 1 193 ? 2.853 -15.336 -18.277 1.00 90.94 193 GLY A C 1
ATOM 1481 O O . GLY A 1 193 ? 1.851 -15.369 -18.994 1.00 90.94 193 GLY A O 1
ATOM 1482 N N . ALA A 1 194 ? 2.904 -14.536 -17.204 1.00 92.69 194 ALA A N 1
ATOM 1483 C CA . ALA A 1 194 ? 1.860 -13.554 -16.936 1.00 92.69 194 ALA A CA 1
ATOM 1484 C C . ALA A 1 194 ? 1.859 -12.451 -17.997 1.00 92.69 194 ALA A C 1
ATOM 1486 O O . ALA A 1 194 ? 2.909 -12.007 -18.460 1.00 92.69 194 ALA A O 1
ATOM 1487 N N . VAL A 1 195 ? 0.660 -11.975 -18.332 1.00 93.25 195 VAL A N 1
ATOM 1488 C CA . VAL A 1 195 ? 0.477 -10.831 -19.222 1.00 93.25 195 VAL A CA 1
ATOM 1489 C C . VAL A 1 195 ? 0.264 -9.572 -18.394 1.00 93.25 195 VAL A C 1
ATOM 1491 O O . VAL A 1 195 ? -0.586 -9.549 -17.501 1.00 93.25 195 VAL A O 1
ATOM 1494 N N . VAL A 1 196 ? 1.017 -8.527 -18.721 1.00 93.38 196 VAL A N 1
ATOM 1495 C CA . VAL A 1 196 ? 0.887 -7.189 -18.144 1.00 93.38 196 VAL A CA 1
ATOM 1496 C C . VAL A 1 196 ? 0.650 -6.154 -19.239 1.00 93.38 196 VAL A C 1
ATOM 1498 O O . VAL A 1 196 ? 0.986 -6.363 -20.406 1.00 93.38 196 VAL A O 1
ATOM 1501 N N . GLU A 1 197 ? 0.052 -5.036 -18.858 1.00 92.19 197 GLU A N 1
ATOM 1502 C CA . GLU A 1 197 ? -0.313 -3.940 -19.753 1.00 92.19 197 GLU A CA 1
ATOM 1503 C C . GLU A 1 197 ? 0.582 -2.736 -19.480 1.00 92.19 197 GLU A C 1
ATOM 1505 O O . GLU A 1 197 ? 0.548 -2.192 -18.382 1.00 92.19 197 GLU A O 1
ATOM 1510 N N . GLY A 1 198 ? 1.414 -2.353 -20.448 1.00 88.19 198 GLY A N 1
ATOM 1511 C CA . GLY A 1 198 ? 2.346 -1.234 -20.342 1.00 88.19 198 GLY A CA 1
ATOM 1512 C C . GLY A 1 198 ? 1.857 0.000 -21.092 1.00 88.19 198 GLY A C 1
ATOM 1513 O O . GLY A 1 198 ? 1.424 -0.100 -22.240 1.00 88.19 198 GLY A O 1
ATOM 1514 N N . GLU A 1 199 ? 1.964 1.165 -20.457 1.00 81.81 199 GLU A N 1
ATOM 1515 C CA . GLU A 1 199 ? 1.485 2.443 -21.016 1.00 81.81 199 GLU A CA 1
ATOM 1516 C C . GLU A 1 199 ? 2.638 3.370 -21.423 1.00 81.81 199 GLU A C 1
ATOM 1518 O O . GLU A 1 199 ? 2.588 4.015 -22.475 1.00 81.81 199 GLU A O 1
ATOM 1523 N N . PHE A 1 200 ? 3.700 3.409 -20.617 1.00 86.75 200 PHE A N 1
ATOM 1524 C CA . PHE A 1 200 ? 4.858 4.263 -20.852 1.00 86.75 200 PHE A CA 1
ATOM 1525 C C . PHE A 1 200 ? 6.168 3.628 -20.383 1.00 86.75 200 PHE A C 1
ATOM 1527 O O . PHE A 1 200 ? 6.212 2.732 -19.532 1.00 86.75 200 PHE A O 1
ATOM 1534 N N . LEU A 1 201 ? 7.247 4.141 -20.961 1.00 87.19 201 LEU A N 1
ATOM 1535 C CA . LEU A 1 201 ? 8.631 3.820 -20.669 1.00 87.19 201 LEU A CA 1
ATOM 1536 C C . LEU A 1 201 ? 9.232 4.907 -19.772 1.00 87.19 201 LEU A C 1
ATOM 1538 O O . LEU A 1 201 ? 9.128 6.094 -20.086 1.00 87.19 201 LEU A O 1
ATOM 1542 N N . GLN A 1 202 ? 9.911 4.500 -18.701 1.00 85.50 202 GLN A N 1
ATOM 1543 C CA . GLN A 1 202 ? 10.786 5.383 -17.936 1.00 85.50 202 GLN A CA 1
ATOM 1544 C C . GLN A 1 202 ? 12.131 5.487 -18.654 1.00 85.50 202 GLN A C 1
ATOM 1546 O O . GLN A 1 202 ? 12.820 4.476 -18.835 1.00 85.50 202 GLN A O 1
ATOM 1551 N N . VAL A 1 203 ? 12.518 6.706 -19.013 1.00 82.81 203 VAL A N 1
ATOM 1552 C CA . VAL A 1 203 ? 13.818 6.998 -19.617 1.00 82.81 203 VAL A CA 1
ATOM 1553 C C . VAL A 1 203 ? 14.784 7.613 -18.607 1.00 82.81 203 VAL A C 1
ATOM 1555 O O . VAL A 1 203 ? 14.383 8.345 -17.696 1.00 82.81 203 VAL A O 1
ATOM 1558 N N . HIS A 1 204 ? 16.057 7.258 -18.760 1.00 71.69 204 HIS A N 1
ATOM 1559 C CA . HIS A 1 204 ? 17.196 7.705 -17.966 1.00 71.69 204 HIS A CA 1
ATOM 1560 C C . HIS A 1 204 ? 18.234 8.374 -18.882 1.00 71.69 204 HIS A C 1
ATOM 1562 O O . HIS A 1 204 ? 18.277 8.113 -20.082 1.00 71.69 204 HIS A O 1
ATOM 1568 N N . GLY A 1 205 ? 19.078 9.238 -18.311 1.00 66.75 205 GLY A N 1
ATOM 1569 C CA . GLY A 1 205 ? 20.112 9.981 -19.035 1.00 66.75 205 GLY A CA 1
ATOM 1570 C C . GLY A 1 205 ? 20.131 11.457 -18.622 1.00 66.75 205 GLY A C 1
ATOM 1571 O O . GLY A 1 205 ? 19.755 11.760 -17.487 1.00 66.75 205 GLY A O 1
ATOM 1572 N N . PRO A 1 206 ? 20.514 12.397 -19.511 1.00 59.06 206 PRO A N 1
ATOM 1573 C CA . PRO A 1 206 ? 20.438 13.836 -19.220 1.00 59.06 206 PRO A CA 1
ATOM 1574 C C . PRO A 1 206 ? 18.998 14.313 -18.973 1.00 59.06 206 PRO A C 1
ATOM 1576 O O . PRO A 1 206 ? 18.783 15.407 -18.452 1.00 59.06 206 PRO A O 1
ATOM 1579 N N . HIS A 1 207 ? 18.010 13.490 -19.332 1.00 63.12 207 HIS A N 1
ATOM 1580 C CA . H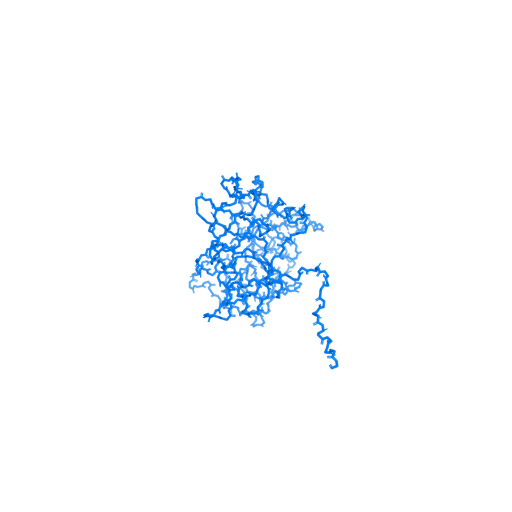IS A 1 207 ? 16.603 13.740 -19.084 1.00 63.12 207 HIS A CA 1
ATOM 1581 C C . HIS A 1 207 ? 15.976 12.503 -18.442 1.00 63.12 207 HIS A C 1
ATOM 1583 O O . HIS A 1 207 ? 15.995 11.415 -19.015 1.00 63.12 207 HIS A O 1
ATOM 1589 N N . VAL A 1 208 ? 15.436 12.672 -17.237 1.00 74.25 208 VAL A N 1
ATOM 1590 C CA . VAL A 1 208 ? 14.722 11.619 -16.509 1.00 74.25 208 VAL A CA 1
ATOM 1591 C C . VAL A 1 208 ? 13.237 11.877 -16.678 1.00 74.25 208 VAL A C 1
ATOM 1593 O O . VAL A 1 208 ? 12.773 12.935 -16.282 1.00 74.25 208 VAL A O 1
ATOM 1596 N N . GLY A 1 209 ? 12.472 10.948 -17.242 1.00 82.56 209 GLY A N 1
ATOM 1597 C CA . GLY A 1 209 ? 11.038 11.169 -17.439 1.00 82.56 209 GLY A CA 1
ATOM 1598 C C . GLY A 1 209 ? 10.312 9.973 -18.031 1.00 82.56 209 GLY A C 1
ATOM 1599 O O . GLY A 1 209 ? 10.866 8.876 -18.105 1.00 82.56 209 GLY A O 1
ATOM 1600 N N . CYS A 1 210 ? 9.065 10.192 -18.444 1.00 84.31 210 CYS A N 1
ATOM 1601 C CA . CYS A 1 210 ? 8.212 9.157 -19.029 1.00 84.31 210 CYS A CA 1
ATOM 1602 C C . CYS A 1 210 ? 7.852 9.483 -20.482 1.00 84.31 210 CYS A C 1
ATOM 1604 O O . CYS A 1 210 ? 7.508 10.624 -20.791 1.00 84.31 210 CYS A O 1
ATOM 1606 N N . VAL A 1 211 ? 7.880 8.471 -21.353 1.00 82.88 211 VAL A N 1
ATOM 1607 C CA . VAL A 1 211 ? 7.436 8.575 -22.754 1.00 82.88 211 VAL A CA 1
ATOM 1608 C C . VAL A 1 211 ? 6.457 7.453 -23.087 1.00 82.88 211 VAL A C 1
ATOM 1610 O O . VAL A 1 211 ? 6.656 6.304 -22.694 1.00 82.88 211 VAL A O 1
ATOM 1613 N N . LEU A 1 212 ? 5.389 7.781 -23.815 1.00 85.31 212 LEU A N 1
ATOM 1614 C CA . LEU A 1 212 ? 4.363 6.824 -24.230 1.00 85.31 212 LEU A CA 1
ATOM 1615 C C . LEU A 1 212 ? 4.875 5.901 -25.339 1.00 85.31 212 LEU A C 1
ATOM 1617 O O . LEU A 1 212 ? 5.532 6.355 -26.273 1.00 85.31 212 LEU A O 1
ATOM 1621 N N . PHE A 1 213 ? 4.479 4.626 -25.307 1.00 85.50 213 PHE A N 1
ATOM 1622 C CA . PHE A 1 213 ? 4.923 3.650 -26.311 1.00 85.50 213 PHE A CA 1
ATOM 1623 C C . PHE A 1 213 ? 4.516 3.990 -27.749 1.00 85.50 213 PHE A C 1
ATOM 1625 O O . PHE A 1 213 ? 5.267 3.701 -28.668 1.00 85.50 213 PHE A O 1
ATOM 1632 N N . LYS A 1 214 ? 3.383 4.669 -27.973 1.00 83.62 214 LYS A N 1
ATOM 1633 C CA . LYS A 1 214 ? 3.001 5.151 -29.319 1.00 83.62 214 LYS A CA 1
ATOM 1634 C C . LYS A 1 214 ? 3.982 6.154 -29.934 1.00 83.62 214 LYS A C 1
ATOM 1636 O O . LYS A 1 214 ? 3.875 6.432 -31.125 1.00 83.62 214 LYS A O 1
ATOM 1641 N N . ASP A 1 215 ? 4.846 6.761 -29.126 1.00 86.31 215 ASP A N 1
ATOM 1642 C CA . ASP A 1 215 ? 5.757 7.820 -29.558 1.00 86.31 215 ASP A CA 1
ATOM 1643 C C . ASP A 1 215 ? 7.201 7.323 -29.676 1.00 86.31 215 ASP A C 1
ATOM 1645 O O . ASP A 1 215 ? 8.066 8.089 -30.098 1.00 86.31 215 ASP A O 1
ATOM 1649 N N . VAL A 1 216 ? 7.472 6.059 -29.330 1.00 87.00 216 VAL A N 1
ATOM 1650 C CA . VAL A 1 216 ? 8.812 5.471 -29.374 1.00 87.00 216 VAL A CA 1
ATOM 1651 C C . VAL A 1 216 ? 8.815 4.100 -30.027 1.00 87.00 216 VAL A C 1
ATOM 1653 O O . VAL A 1 216 ? 7.897 3.304 -29.878 1.00 87.00 216 VAL A O 1
ATOM 1656 N N . GLU A 1 217 ? 9.907 3.797 -30.708 1.00 87.94 217 GLU A N 1
ATOM 1657 C CA . GLU A 1 217 ? 10.177 2.492 -31.287 1.00 87.94 217 GLU A CA 1
ATOM 1658 C C . GLU A 1 217 ? 11.425 1.899 -30.650 1.00 87.94 217 GLU A C 1
ATOM 1660 O O . GLU A 1 217 ? 12.437 2.576 -30.455 1.00 87.94 217 GLU A O 1
ATOM 1665 N N . GLN A 1 218 ? 11.364 0.615 -30.320 1.00 85.88 218 GLN A N 1
ATOM 1666 C CA . GLN A 1 218 ? 12.500 -0.067 -29.732 1.00 85.88 218 GLN A CA 1
ATOM 1667 C C . GLN A 1 218 ? 13.549 -0.386 -30.799 1.00 85.88 218 GLN A C 1
ATOM 1669 O O . GLN A 1 218 ? 13.271 -1.105 -31.752 1.00 85.88 218 GLN A O 1
ATOM 1674 N N . GLN A 1 219 ? 14.772 0.095 -30.593 1.00 86.44 219 GLN A N 1
ATOM 1675 C CA . GLN A 1 219 ? 15.919 -0.175 -31.467 1.00 86.44 219 GLN A CA 1
ATOM 1676 C C . GLN A 1 219 ? 16.896 -1.184 -30.837 1.00 86.44 219 GLN A C 1
ATOM 1678 O O . GLN A 1 219 ? 17.714 -1.787 -31.524 1.00 86.44 219 GLN A O 1
ATOM 1683 N N . GLY A 1 220 ? 16.812 -1.393 -29.519 1.00 81.94 220 GLY A N 1
ATOM 1684 C CA . GLY A 1 220 ? 17.630 -2.363 -28.793 1.00 81.94 220 GLY A CA 1
ATOM 1685 C C . GLY A 1 220 ? 17.103 -2.651 -27.383 1.00 81.94 220 GLY A C 1
ATOM 1686 O O . GLY A 1 220 ? 16.035 -2.169 -27.006 1.00 81.94 220 GLY A O 1
ATOM 1687 N N . PRO A 1 221 ? 17.838 -3.418 -26.557 1.00 78.38 221 PRO A N 1
ATOM 1688 C CA . PRO A 1 221 ? 17.365 -3.841 -25.234 1.00 78.38 221 PRO A CA 1
ATOM 1689 C C . PRO A 1 221 ? 16.996 -2.686 -24.293 1.00 78.38 221 PRO A C 1
ATOM 1691 O O . PRO A 1 221 ? 16.028 -2.792 -23.543 1.00 78.38 221 PRO A O 1
ATOM 1694 N N . LYS A 1 222 ? 17.749 -1.582 -24.362 1.00 83.06 222 LYS A N 1
ATOM 1695 C CA . LYS A 1 222 ? 17.504 -0.344 -23.603 1.00 83.06 222 LYS A CA 1
ATOM 1696 C C . LYS A 1 222 ? 17.353 0.893 -24.487 1.00 83.06 222 LYS A C 1
ATOM 1698 O O . LYS A 1 222 ? 17.054 1.956 -23.961 1.00 83.06 222 LYS A O 1
ATOM 1703 N N . ALA A 1 223 ? 17.574 0.764 -25.793 1.00 86.88 223 ALA A N 1
ATOM 1704 C CA . ALA A 1 223 ? 17.612 1.882 -26.725 1.00 86.88 223 ALA A CA 1
ATOM 1705 C C . ALA A 1 223 ? 16.270 2.040 -27.443 1.00 86.88 223 ALA A C 1
ATOM 1707 O O . ALA A 1 223 ? 15.752 1.088 -28.038 1.00 86.88 223 ALA A O 1
ATOM 1708 N N . TRP A 1 224 ? 15.745 3.259 -27.414 1.00 89.31 224 TRP A N 1
ATOM 1709 C CA . TRP A 1 224 ? 14.461 3.630 -27.990 1.00 89.31 224 TRP A CA 1
ATOM 1710 C C . TRP A 1 224 ? 14.636 4.854 -28.875 1.00 89.31 224 TRP A C 1
ATOM 1712 O O . TRP A 1 224 ? 15.363 5.775 -28.521 1.00 89.31 224 TRP A O 1
ATOM 1722 N N . ARG A 1 225 ? 13.975 4.866 -30.026 1.00 89.25 225 ARG A N 1
ATOM 1723 C CA . ARG A 1 225 ? 13.952 6.001 -30.942 1.00 89.25 225 ARG A CA 1
ATOM 1724 C C . ARG A 1 225 ? 12.612 6.703 -30.836 1.00 89.25 225 ARG A C 1
ATOM 1726 O O . ARG A 1 225 ? 11.576 6.056 -30.939 1.00 89.25 225 ARG A O 1
ATOM 1733 N N . VAL A 1 226 ? 12.631 8.017 -30.688 1.00 88.50 226 VAL A N 1
ATOM 1734 C CA . VAL A 1 226 ? 11.428 8.849 -30.739 1.00 88.50 226 VAL A CA 1
ATOM 1735 C C . VAL A 1 226 ? 10.899 8.878 -32.174 1.00 88.50 226 VAL A C 1
ATOM 1737 O O . VAL A 1 226 ? 11.604 9.286 -33.094 1.00 88.50 226 VAL A O 1
ATOM 1740 N N . LEU A 1 227 ? 9.660 8.440 -32.386 1.00 85.38 227 LEU A N 1
ATOM 1741 C CA . LEU A 1 227 ? 9.032 8.375 -33.712 1.00 85.38 227 LEU A CA 1
ATOM 1742 C C . LEU A 1 227 ? 8.533 9.740 -34.188 1.00 85.38 227 LEU A C 1
ATOM 1744 O O . LEU A 1 227 ? 8.594 10.062 -35.371 1.00 85.38 227 LEU A O 1
ATOM 1748 N N . ARG A 1 228 ? 8.026 10.548 -33.258 1.00 82.19 228 ARG A N 1
ATOM 1749 C CA . ARG A 1 228 ? 7.495 11.888 -33.513 1.00 82.19 228 ARG A CA 1
ATOM 1750 C C . ARG A 1 228 ? 7.804 12.794 -32.339 1.00 82.19 228 ARG A C 1
ATOM 1752 O O . ARG A 1 228 ? 7.946 12.299 -31.225 1.00 82.19 228 ARG A O 1
ATOM 1759 N N . ALA A 1 229 ? 7.849 14.101 -32.589 1.00 76.50 229 ALA A N 1
ATOM 1760 C CA . ALA A 1 229 ? 8.092 15.066 -31.529 1.00 76.50 229 ALA A CA 1
ATOM 1761 C C . ALA A 1 229 ? 7.106 14.834 -30.374 1.00 76.50 229 ALA A C 1
ATOM 1763 O O . ALA A 1 229 ? 5.890 14.783 -30.585 1.00 76.50 229 ALA A O 1
ATOM 1764 N N . THR A 1 230 ? 7.634 14.619 -29.176 1.00 78.88 230 THR A N 1
ATOM 1765 C CA . THR A 1 230 ? 6.835 14.279 -27.997 1.00 78.88 230 THR A CA 1
ATOM 1766 C C . THR A 1 230 ? 7.382 14.994 -26.776 1.00 78.88 230 THR A C 1
ATOM 1768 O O . THR A 1 230 ? 8.542 15.401 -26.741 1.00 78.88 230 THR A O 1
ATOM 1771 N N . ARG A 1 231 ? 6.537 15.182 -25.766 1.00 76.38 231 ARG A N 1
ATOM 1772 C CA . ARG A 1 231 ? 6.953 15.805 -24.511 1.00 76.38 231 ARG A CA 1
ATOM 1773 C C . ARG A 1 231 ? 7.392 14.734 -23.536 1.00 76.38 231 ARG A C 1
ATOM 1775 O O . ARG A 1 231 ? 6.598 13.890 -23.128 1.00 76.38 231 ARG A O 1
ATOM 1782 N N . LEU A 1 232 ? 8.650 14.818 -23.136 1.00 74.88 232 LEU A N 1
ATOM 1783 C CA . LEU A 1 232 ? 9.161 14.133 -21.973 1.00 74.88 232 LEU A CA 1
ATOM 1784 C C . LEU A 1 232 ? 8.729 14.901 -20.729 1.00 74.88 232 LEU A C 1
ATOM 1786 O O . LEU A 1 232 ? 9.268 15.966 -20.426 1.00 74.88 232 LEU A O 1
ATOM 1790 N N . ARG A 1 233 ? 7.763 14.346 -20.003 1.00 65.38 233 ARG A N 1
ATOM 1791 C CA . ARG A 1 233 ? 7.353 14.903 -18.715 1.00 65.38 233 ARG A CA 1
ATOM 1792 C C . ARG A 1 233 ? 8.304 14.412 -17.626 1.00 65.38 233 ARG A C 1
ATOM 1794 O O . ARG A 1 233 ? 8.476 13.199 -17.455 1.00 65.38 233 ARG A O 1
ATOM 1801 N N . SER A 1 234 ? 8.928 15.346 -16.910 1.00 66.56 234 SER A N 1
ATOM 1802 C CA . SER A 1 234 ? 9.816 15.073 -15.776 1.00 66.56 234 SER A CA 1
ATOM 1803 C C . SER A 1 234 ? 9.412 15.873 -14.545 1.00 66.56 234 SER A C 1
ATOM 1805 O O . SER A 1 234 ? 8.775 16.918 -14.650 1.00 66.56 234 SER A O 1
ATOM 1807 N N . SER A 1 235 ? 9.860 15.433 -13.369 1.00 55.06 235 SER A N 1
ATOM 1808 C CA . SER A 1 235 ? 9.755 16.225 -12.137 1.00 55.06 235 SER A CA 1
ATOM 1809 C C . SER A 1 235 ? 10.577 17.523 -12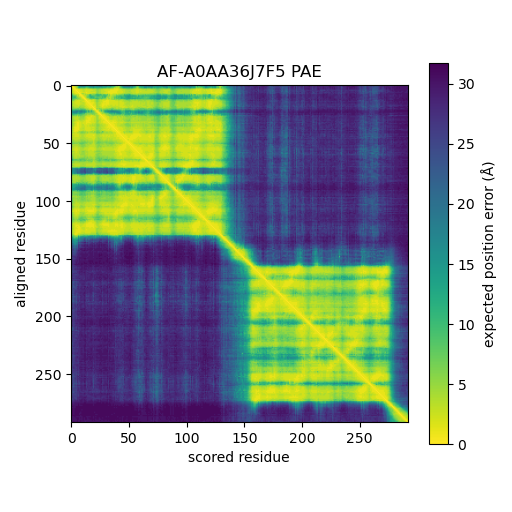.171 1.00 55.06 235 SER A C 1
ATOM 1811 O O . SER A 1 235 ? 10.396 18.372 -11.305 1.00 55.06 235 SER A O 1
ATOM 1813 N N . LEU A 1 236 ? 11.472 17.680 -13.153 1.00 51.84 236 LEU A N 1
ATOM 1814 C CA . LEU A 1 236 ? 12.347 18.840 -13.344 1.00 51.84 236 LEU A CA 1
ATOM 1815 C C . LEU A 1 236 ? 11.849 19.785 -14.456 1.00 51.84 236 LEU A C 1
ATOM 1817 O O . LEU A 1 236 ? 12.519 20.771 -14.757 1.00 51.84 236 LEU A O 1
ATOM 1821 N N . GLY A 1 237 ? 10.687 19.498 -15.056 1.00 56.62 237 GLY A N 1
ATOM 1822 C CA . GLY A 1 237 ? 10.082 20.272 -16.142 1.00 56.62 237 GLY A CA 1
ATOM 1823 C C . GLY A 1 237 ? 9.793 19.442 -17.396 1.00 56.62 237 GLY A C 1
ATOM 1824 O O . GLY A 1 237 ? 10.361 18.365 -17.606 1.00 56.62 237 GLY A O 1
ATOM 1825 N N . ASP A 1 238 ? 8.896 19.949 -18.238 1.00 70.69 238 ASP A N 1
ATOM 1826 C CA . ASP A 1 238 ? 8.584 19.341 -19.529 1.00 70.69 238 ASP A CA 1
ATOM 1827 C C . ASP A 1 238 ? 9.686 19.676 -20.537 1.00 70.69 238 ASP A C 1
ATOM 1829 O O . ASP A 1 238 ? 9.983 20.845 -20.789 1.00 70.69 238 ASP A O 1
ATOM 1833 N N . LYS A 1 239 ? 10.279 18.644 -21.140 1.00 78.81 239 LYS A N 1
ATOM 1834 C CA . LYS A 1 239 ? 11.209 18.797 -22.260 1.00 78.81 239 LYS A CA 1
ATOM 1835 C C . LYS A 1 239 ? 10.558 18.286 -23.540 1.00 78.81 239 LYS A C 1
ATOM 1837 O O . LYS A 1 239 ? 9.998 17.194 -23.566 1.00 78.81 239 LYS A O 1
ATOM 1842 N N . GLU A 1 240 ? 10.682 19.040 -24.623 1.00 82.56 240 GLU A N 1
ATOM 1843 C CA . GLU A 1 240 ? 10.340 18.542 -25.955 1.00 82.56 240 GLU A CA 1
ATOM 1844 C C . GLU A 1 240 ? 11.483 17.677 -26.497 1.00 82.56 240 GLU A C 1
ATOM 1846 O O . GLU A 1 240 ? 12.648 18.079 -26.492 1.00 82.56 240 GLU A O 1
ATOM 1851 N N . LEU A 1 241 ? 11.136 16.460 -26.909 1.00 83.81 241 LEU A N 1
ATOM 1852 C CA . LEU A 1 241 ? 12.006 15.529 -27.616 1.00 83.81 241 LEU A CA 1
ATOM 1853 C C . LEU A 1 241 ? 11.687 15.613 -29.103 1.00 83.81 241 LEU A C 1
ATOM 1855 O O . LEU A 1 241 ? 10.523 15.494 -29.496 1.00 83.81 241 LEU A O 1
ATOM 1859 N N . GLY A 1 242 ? 12.710 15.790 -29.929 1.00 85.38 242 GLY A N 1
ATOM 1860 C CA . GLY A 1 242 ? 12.606 15.744 -31.379 1.00 85.38 242 GLY A CA 1
ATOM 1861 C C . GLY A 1 242 ? 12.400 14.327 -31.917 1.00 85.38 242 GLY A C 1
ATOM 1862 O O . GLY A 1 242 ? 12.804 13.331 -31.316 1.00 85.38 242 GLY A O 1
ATOM 1863 N N . ALA A 1 243 ? 11.785 14.227 -33.097 1.00 88.81 243 ALA A N 1
ATOM 1864 C CA . ALA A 1 243 ? 11.728 12.967 -33.832 1.00 88.81 243 ALA A CA 1
ATOM 1865 C C . ALA A 1 243 ? 13.148 12.492 -34.191 1.00 88.81 243 ALA A C 1
ATOM 1867 O O . ALA A 1 243 ? 13.998 13.287 -34.586 1.00 88.81 243 ALA A O 1
ATOM 1868 N N . GLY A 1 244 ? 13.398 11.192 -34.066 1.00 87.19 244 GLY A N 1
ATOM 1869 C CA . GLY A 1 244 ? 14.705 10.580 -34.293 1.00 87.19 244 GLY A CA 1
ATOM 1870 C C . GLY A 1 244 ? 15.649 10.618 -33.089 1.00 87.19 244 GLY A C 1
ATOM 1871 O O . GLY A 1 244 ? 16.681 9.948 -33.140 1.00 87.19 244 GLY A O 1
ATOM 1872 N N . GLU A 1 245 ? 15.308 11.328 -32.004 1.00 89.06 245 GLU A N 1
ATOM 1873 C CA . GLU A 1 245 ? 16.108 11.305 -30.776 1.00 89.06 245 GLU A CA 1
ATOM 1874 C C . GLU A 1 245 ? 16.192 9.891 -30.191 1.00 89.06 245 GLU A C 1
ATOM 1876 O O . GLU A 1 245 ? 15.229 9.118 -30.217 1.00 89.06 245 GLU A O 1
ATOM 1881 N N . MET A 1 246 ? 17.367 9.561 -29.656 1.00 89.31 246 MET A N 1
ATOM 1882 C CA . MET A 1 246 ? 17.627 8.285 -29.002 1.00 89.31 246 MET A CA 1
ATOM 1883 C C . MET A 1 246 ? 17.499 8.444 -27.491 1.00 89.31 246 MET A C 1
ATOM 1885 O O . MET A 1 246 ? 18.091 9.343 -26.897 1.00 89.31 246 MET A O 1
ATOM 1889 N N . LEU A 1 247 ? 16.745 7.541 -26.876 1.00 87.19 247 LEU A N 1
ATOM 1890 C CA . LEU A 1 247 ? 16.493 7.490 -25.445 1.00 87.19 247 LEU A CA 1
ATOM 1891 C C . LEU A 1 247 ? 16.968 6.157 -24.879 1.00 87.19 247 LEU A C 1
ATOM 1893 O O . LEU A 1 247 ? 16.838 5.110 -25.520 1.00 87.19 247 LEU A O 1
ATOM 1897 N N . GLU A 1 248 ? 17.441 6.189 -23.639 1.00 86.38 248 GLU A N 1
ATOM 1898 C CA . GLU A 1 248 ? 17.691 4.983 -22.861 1.00 86.38 248 GLU A CA 1
ATOM 1899 C C . GLU A 1 248 ? 16.559 4.770 -21.861 1.00 86.38 248 GLU A C 1
ATOM 1901 O O . GLU A 1 248 ? 16.271 5.647 -21.053 1.00 86.38 248 GLU A O 1
ATOM 1906 N N . GLY A 1 249 ? 15.910 3.607 -21.890 1.00 85.56 249 GLY A N 1
ATOM 1907 C CA . GLY A 1 249 ? 14.829 3.275 -20.964 1.00 85.56 249 GLY A CA 1
ATOM 1908 C C . GLY A 1 249 ? 14.917 1.841 -20.464 1.00 85.56 249 GLY A C 1
ATOM 1909 O O . GLY A 1 249 ? 14.917 0.893 -21.252 1.00 85.56 249 GLY A O 1
ATOM 1910 N N . GLU A 1 250 ? 14.996 1.687 -19.140 1.00 87.19 250 GLU A N 1
ATOM 1911 C CA . GLU A 1 250 ? 15.185 0.391 -18.474 1.00 87.19 250 GLU A CA 1
ATOM 1912 C C . GLU A 1 250 ? 13.908 -0.132 -17.810 1.00 87.19 250 GLU A C 1
ATOM 1914 O O . GLU A 1 250 ? 13.783 -1.342 -17.631 1.00 87.19 250 GLU A O 1
ATOM 1919 N N . TYR A 1 251 ? 12.944 0.728 -17.474 1.00 90.81 251 TYR A N 1
ATOM 1920 C CA . TYR A 1 251 ? 11.728 0.321 -16.767 1.00 90.81 251 TYR A CA 1
ATOM 1921 C C . TYR A 1 251 ? 10.476 0.652 -17.561 1.00 90.81 251 TYR A C 1
ATOM 1923 O O . TYR A 1 251 ? 10.356 1.721 -18.154 1.00 90.81 251 TYR A O 1
ATOM 1931 N N . VAL A 1 252 ? 9.519 -0.265 -17.515 1.00 91.19 252 VAL A N 1
ATOM 1932 C CA . VAL A 1 252 ? 8.186 -0.088 -18.080 1.00 91.19 252 VAL A CA 1
ATOM 1933 C C . VAL A 1 252 ? 7.198 0.010 -16.935 1.00 91.19 252 VAL A C 1
ATOM 1935 O O . VAL A 1 252 ? 7.201 -0.852 -16.052 1.00 91.19 252 VAL A O 1
ATOM 1938 N N . PHE A 1 253 ? 6.353 1.037 -16.957 1.00 91.25 253 PHE A N 1
ATOM 1939 C CA . PHE A 1 253 ? 5.212 1.087 -16.058 1.00 91.25 253 PHE A CA 1
ATOM 1940 C C . PHE A 1 253 ? 4.129 0.150 -16.580 1.00 91.25 253 PHE A C 1
ATOM 1942 O O . PHE A 1 253 ? 3.687 0.285 -17.724 1.00 91.25 253 PHE A O 1
ATOM 1949 N N . VAL A 1 254 ? 3.730 -0.810 -15.752 1.00 92.75 254 VAL A N 1
ATOM 1950 C CA . VAL A 1 254 ? 2.782 -1.857 -16.114 1.00 92.75 254 VAL A CA 1
ATOM 1951 C C . VAL A 1 254 ? 1.634 -1.958 -15.120 1.00 92.75 254 VAL A C 1
ATOM 1953 O O . VAL A 1 254 ? 1.788 -1.720 -13.920 1.00 92.75 254 VAL A O 1
ATOM 1956 N N . THR A 1 255 ? 0.488 -2.398 -15.626 1.00 90.50 255 THR A N 1
ATOM 1957 C CA . THR A 1 255 ? -0.660 -2.851 -14.848 1.00 90.50 255 THR A CA 1
ATOM 1958 C C . THR A 1 255 ? -0.755 -4.375 -14.932 1.00 90.50 255 THR A C 1
ATOM 1960 O O . THR A 1 255 ? -0.772 -4.958 -16.017 1.00 90.50 255 THR A O 1
ATOM 1963 N N . TYR A 1 256 ? -0.829 -5.029 -13.774 1.00 91.19 256 TYR A N 1
ATOM 1964 C CA . TYR A 1 256 ? -1.039 -6.467 -13.627 1.00 91.19 256 TYR A CA 1
ATOM 1965 C C . TYR A 1 256 ? -2.382 -6.713 -12.933 1.00 91.19 256 TYR A C 1
ATOM 1967 O O . TYR A 1 256 ? -2.610 -6.227 -11.828 1.00 91.19 256 TYR A O 1
ATOM 1975 N N . LEU A 1 257 ? -3.286 -7.441 -13.596 1.00 86.69 257 LEU A N 1
ATOM 1976 C CA . LEU A 1 257 ? -4.691 -7.573 -13.173 1.00 86.69 257 LEU A CA 1
ATOM 1977 C C . LEU A 1 257 ? -5.009 -8.885 -12.436 1.00 86.69 257 LEU A C 1
ATOM 1979 O O . LEU A 1 257 ? -6.080 -9.037 -11.845 1.00 86.69 257 LEU A O 1
ATOM 1983 N N . LYS A 1 258 ? -4.110 -9.873 -12.482 1.00 70.38 258 LYS A N 1
ATOM 1984 C CA . LYS A 1 258 ? -4.375 -11.215 -11.951 1.00 70.38 258 LYS A CA 1
ATOM 1985 C C . LYS A 1 258 ? -4.026 -11.227 -10.456 1.00 70.38 258 LYS A C 1
ATOM 1987 O O . LYS A 1 258 ? -2.852 -11.201 -10.106 1.00 70.38 258 LYS A O 1
ATOM 1992 N N . ARG A 1 259 ? -5.054 -11.312 -9.594 1.00 64.69 259 ARG A N 1
ATOM 1993 C CA . ARG A 1 259 ? -5.032 -11.121 -8.115 1.00 64.69 259 ARG A CA 1
ATOM 1994 C C . ARG A 1 259 ? -5.162 -9.663 -7.643 1.00 64.69 259 ARG A C 1
ATOM 1996 O O . ARG A 1 259 ? -4.546 -9.264 -6.657 1.00 64.69 259 ARG A O 1
ATOM 2003 N N . GLY A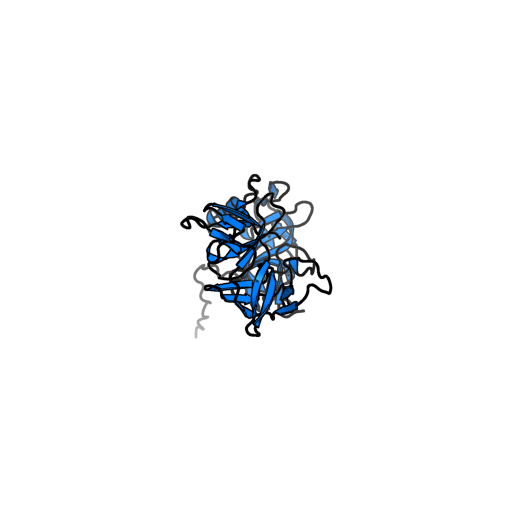 1 260 ? -5.987 -8.884 -8.337 1.00 71.62 260 GLY A N 1
ATOM 2004 C CA . GLY A 1 260 ? -6.208 -7.467 -8.049 1.00 71.62 260 GLY A CA 1
ATOM 2005 C C . GLY A 1 260 ? -5.416 -6.569 -8.993 1.00 71.62 260 GLY A C 1
ATOM 2006 O O . GLY A 1 260 ? -4.562 -7.041 -9.740 1.00 71.62 260 GLY A O 1
ATOM 2007 N N . LYS A 1 261 ? -5.737 -5.272 -8.991 1.00 86.25 261 LYS A N 1
ATOM 2008 C CA . LYS A 1 261 ? -5.067 -4.279 -9.835 1.00 86.25 261 LYS A CA 1
ATOM 2009 C C . LYS A 1 261 ? -3.779 -3.824 -9.151 1.00 86.25 261 LYS A C 1
ATOM 2011 O O . LYS A 1 261 ? -3.818 -2.963 -8.276 1.00 86.25 261 LYS A O 1
ATOM 2016 N N . HIS A 1 262 ? -2.656 -4.394 -9.571 1.00 87.38 262 HIS A N 1
ATOM 2017 C CA . HIS A 1 262 ? -1.321 -3.976 -9.148 1.00 87.38 262 HIS A CA 1
ATOM 2018 C C . HIS A 1 262 ? -0.683 -3.133 -10.245 1.00 87.38 262 HIS A C 1
ATOM 2020 O O . HIS A 1 262 ? -0.814 -3.447 -11.427 1.00 87.38 262 HIS A O 1
ATOM 2026 N N . GLN A 1 263 ? -0.009 -2.055 -9.863 1.00 91.19 263 GLN A N 1
ATOM 2027 C CA . GLN A 1 263 ? 0.654 -1.146 -10.795 1.00 91.19 263 GLN A CA 1
ATOM 2028 C C . GLN A 1 263 ? 2.052 -0.817 -10.293 1.00 91.19 263 GLN A C 1
ATOM 2030 O O . GLN A 1 263 ? 2.284 -0.765 -9.084 1.00 91.19 263 GLN A O 1
ATOM 2035 N N . GLY A 1 264 ? 2.976 -0.611 -11.221 1.00 91.50 264 GLY A N 1
ATOM 2036 C CA . GLY A 1 264 ? 4.361 -0.327 -10.886 1.00 91.50 264 GLY A CA 1
ATOM 2037 C C . GLY A 1 264 ? 5.296 -0.537 -12.063 1.00 91.50 264 GLY A C 1
ATOM 2038 O O . GLY A 1 264 ? 4.870 -0.634 -13.207 1.00 91.50 264 GLY A O 1
ATOM 2039 N N . PHE A 1 265 ? 6.583 -0.639 -11.771 1.00 93.56 265 PHE A N 1
ATOM 2040 C CA . PHE A 1 265 ? 7.650 -0.734 -12.750 1.00 93.56 265 PHE A CA 1
ATOM 2041 C C . PHE A 1 265 ? 8.216 -2.150 -12.815 1.00 93.56 265 PHE A C 1
ATOM 2043 O O . PHE A 1 265 ? 8.569 -2.733 -11.790 1.00 93.56 265 PHE A O 1
ATOM 2050 N N . ILE A 1 266 ? 8.363 -2.684 -14.025 1.00 93.81 266 ILE A N 1
ATOM 2051 C CA . ILE A 1 266 ? 9.132 -3.903 -14.295 1.00 93.81 266 ILE A CA 1
ATOM 2052 C C . ILE A 1 266 ? 10.302 -3.532 -15.201 1.00 93.81 266 ILE A C 1
ATOM 2054 O O . ILE A 1 266 ? 10.158 -2.715 -16.113 1.00 93.81 266 ILE A O 1
ATOM 2058 N N . LYS A 1 267 ? 11.475 -4.127 -14.960 1.00 92.25 267 LYS A N 1
ATOM 2059 C CA . LYS A 1 267 ? 12.609 -3.943 -15.869 1.00 92.25 267 LYS A CA 1
ATOM 2060 C C . LYS A 1 267 ? 12.262 -4.492 -17.246 1.00 92.25 267 LYS A C 1
ATOM 2062 O O . LYS A 1 267 ? 11.844 -5.641 -17.375 1.00 92.25 267 LYS A O 1
ATOM 2067 N N . ARG A 1 268 ? 12.501 -3.690 -18.277 1.00 90.19 268 ARG A N 1
ATOM 2068 C CA . ARG A 1 268 ? 12.195 -3.997 -19.672 1.00 90.19 268 ARG A CA 1
ATOM 2069 C C . ARG A 1 268 ? 12.765 -5.340 -20.104 1.00 90.19 268 ARG A C 1
ATOM 2071 O O . ARG A 1 268 ? 12.093 -6.040 -20.847 1.00 90.19 268 ARG A O 1
ATOM 2078 N N . HIS A 1 269 ? 13.958 -5.725 -19.656 1.00 90.56 269 HIS A N 1
ATOM 2079 C CA . HIS A 1 269 ? 14.576 -6.985 -20.080 1.00 90.56 269 HIS A CA 1
ATOM 2080 C C . HIS A 1 269 ? 13.807 -8.239 -19.635 1.00 90.56 269 HIS A C 1
ATOM 2082 O O . HIS A 1 269 ? 14.019 -9.292 -20.222 1.00 90.56 269 HIS A O 1
ATOM 2088 N N . TYR A 1 270 ? 12.901 -8.128 -18.655 1.00 92.56 270 TYR A N 1
ATOM 2089 C CA . TYR A 1 270 ? 12.001 -9.216 -18.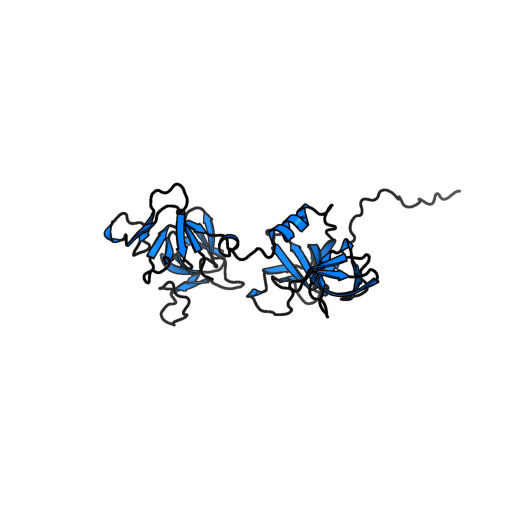254 1.00 92.56 270 TYR A CA 1
ATOM 2090 C C . TYR A 1 270 ? 10.681 -9.230 -19.029 1.00 92.56 270 TYR A C 1
ATOM 2092 O O . TYR A 1 270 ? 9.774 -9.985 -18.694 1.00 92.56 270 TYR A O 1
ATOM 2100 N N . LEU A 1 271 ? 10.510 -8.341 -20.003 1.00 91.50 271 LEU A N 1
ATOM 2101 C CA . LEU A 1 271 ? 9.270 -8.195 -20.749 1.00 91.50 271 LEU A CA 1
ATOM 2102 C C . LEU A 1 271 ? 9.487 -8.616 -22.199 1.00 91.50 271 LEU A C 1
ATOM 2104 O O . LEU A 1 271 ? 10.457 -8.228 -22.846 1.00 91.50 271 LEU A O 1
ATOM 2108 N N . VAL A 1 272 ? 8.548 -9.373 -22.742 1.00 90.06 272 VAL A N 1
ATOM 2109 C CA . VAL A 1 272 ? 8.507 -9.721 -24.162 1.00 90.06 272 VAL A CA 1
ATOM 2110 C C . VAL A 1 272 ? 7.265 -9.078 -24.752 1.00 90.06 272 VAL A C 1
ATOM 2112 O O . VAL A 1 272 ? 6.156 -9.316 -24.271 1.00 90.06 272 VAL A O 1
ATOM 2115 N N . ALA A 1 273 ? 7.454 -8.207 -25.745 1.00 86.81 273 ALA A N 1
ATOM 2116 C CA . ALA A 1 273 ? 6.341 -7.534 -26.402 1.00 86.81 273 ALA A CA 1
ATOM 2117 C C . ALA A 1 273 ? 5.471 -8.596 -27.063 1.00 86.81 273 ALA A C 1
ATOM 2119 O O . ALA A 1 273 ? 5.961 -9.379 -27.875 1.00 86.81 273 ALA A O 1
ATOM 2120 N N . MET A 1 274 ? 4.187 -8.622 -26.727 1.00 84.88 274 MET A N 1
ATOM 2121 C CA . MET A 1 274 ? 3.243 -9.408 -27.501 1.00 84.88 274 MET A CA 1
ATOM 2122 C C . MET A 1 274 ? 2.827 -8.566 -28.699 1.00 84.88 274 MET A C 1
ATOM 2124 O O . MET A 1 274 ? 2.471 -7.396 -28.533 1.00 84.88 274 MET A O 1
ATOM 2128 N N . ALA A 1 275 ? 2.883 -9.145 -29.899 1.00 73.81 275 ALA A N 1
ATOM 2129 C CA . ALA A 1 275 ? 2.320 -8.504 -31.076 1.00 73.81 275 ALA A CA 1
ATOM 2130 C C . ALA A 1 275 ? 0.859 -8.154 -30.763 1.00 73.81 275 ALA A C 1
ATOM 2132 O O . ALA A 1 275 ? 0.065 -9.023 -30.391 1.00 73.81 275 ALA A O 1
ATOM 2133 N N . GLY A 1 276 ? 0.525 -6.865 -30.823 1.00 55.81 276 GLY A N 1
ATOM 2134 C CA . GLY A 1 276 ? -0.863 -6.452 -30.723 1.00 55.81 276 GLY A CA 1
ATOM 2135 C C . GLY A 1 276 ? -1.616 -7.099 -31.876 1.00 55.81 276 GLY A C 1
ATOM 2136 O O . GLY A 1 276 ? -1.171 -7.008 -33.017 1.00 55.81 276 GLY A O 1
ATOM 2137 N N . ASN A 1 277 ? -2.752 -7.738 -31.595 1.00 40.12 277 ASN A N 1
ATOM 2138 C CA . ASN A 1 277 ? -3.766 -7.908 -32.626 1.00 40.12 277 ASN A CA 1
ATOM 2139 C C . ASN A 1 277 ? -4.193 -6.495 -33.035 1.00 40.12 277 ASN A C 1
ATOM 2141 O O . ASN A 1 277 ? -5.103 -5.916 -32.443 1.00 40.12 277 ASN A O 1
ATOM 2145 N N . THR A 1 278 ? -3.517 -5.922 -34.026 1.00 37.81 278 THR A N 1
ATOM 2146 C CA . THR A 1 278 ? -4.152 -4.969 -34.920 1.00 37.81 278 THR A CA 1
ATOM 2147 C C . THR A 1 278 ? -5.310 -5.732 -35.533 1.00 37.81 278 THR A C 1
ATOM 2149 O O . THR A 1 278 ? -5.118 -6.651 -36.329 1.00 37.81 278 THR A O 1
ATOM 2152 N N . ALA A 1 279 ? -6.519 -5.420 -35.078 1.00 36.16 279 ALA A N 1
ATOM 2153 C CA . ALA A 1 279 ? -7.723 -5.734 -35.815 1.00 36.16 279 ALA A CA 1
ATOM 2154 C C . ALA A 1 279 ? -7.692 -4.908 -37.109 1.00 36.16 279 ALA A C 1
ATOM 2156 O O . ALA A 1 279 ? -8.347 -3.881 -37.202 1.00 36.16 279 ALA A O 1
ATOM 2157 N N . ASP A 1 280 ? -6.890 -5.356 -38.072 1.00 35.16 280 ASP A N 1
ATOM 2158 C CA . ASP A 1 280 ? -6.998 -5.002 -39.477 1.00 35.16 280 ASP A CA 1
ATOM 2159 C C . ASP A 1 280 ? -7.321 -6.290 -40.228 1.00 35.16 280 ASP A C 1
ATOM 2161 O O . ASP A 1 280 ? -6.688 -7.335 -40.058 1.00 35.16 280 ASP A O 1
ATOM 2165 N N . GLY A 1 281 ? -8.419 -6.227 -40.972 1.00 35.56 281 GLY A N 1
ATOM 2166 C CA . GLY A 1 281 ? -9.023 -7.366 -41.626 1.00 35.56 281 GLY A CA 1
ATOM 2167 C C . GLY A 1 281 ? -8.147 -7.994 -42.709 1.00 35.56 281 GLY A C 1
ATOM 2168 O O . GLY A 1 281 ? -7.320 -7.353 -43.344 1.00 35.56 281 GLY A O 1
ATOM 2169 N N . ALA A 1 282 ? -8.455 -9.267 -42.947 1.00 40.38 282 ALA A N 1
ATOM 2170 C CA . ALA A 1 282 ? -8.319 -9.970 -44.215 1.00 40.38 282 ALA A CA 1
ATOM 2171 C C . ALA A 1 282 ? -6.940 -9.947 -44.904 1.00 40.38 282 ALA A C 1
ATOM 2173 O O . ALA A 1 282 ? -6.639 -9.109 -45.744 1.00 40.38 282 ALA A O 1
ATOM 2174 N N . SER A 1 283 ? -6.219 -11.056 -44.768 1.00 32.38 283 SER A N 1
ATOM 2175 C CA . SER A 1 283 ? -5.788 -11.776 -45.969 1.00 32.38 283 SER A CA 1
ATOM 2176 C C . SER A 1 283 ? -5.717 -13.272 -45.675 1.00 32.38 283 SER A C 1
ATOM 2178 O O . SER A 1 283 ? -4.943 -13.749 -44.851 1.00 32.38 283 SER A O 1
ATOM 2180 N N . SER A 1 284 ? -6.603 -14.025 -46.327 1.00 35.50 284 SER A N 1
ATOM 2181 C CA . SER A 1 284 ? -6.454 -15.476 -46.434 1.00 35.50 284 SER A CA 1
ATOM 2182 C C . SER A 1 284 ? -5.206 -15.783 -47.269 1.00 35.50 284 SER A C 1
ATOM 2184 O O . SER A 1 284 ? -4.936 -15.056 -48.229 1.00 35.50 284 SER A O 1
ATOM 2186 N N . PRO A 1 285 ? -4.457 -16.855 -46.969 1.00 37.56 285 PRO A N 1
ATOM 2187 C CA . PRO A 1 285 ? -3.341 -17.262 -47.810 1.00 37.56 285 PRO A CA 1
ATOM 2188 C C . PRO A 1 285 ? -3.864 -17.736 -49.178 1.00 37.56 285 PRO A C 1
ATOM 2190 O O . PRO A 1 285 ? -4.935 -18.351 -49.248 1.00 37.56 285 PRO A O 1
ATOM 2193 N N . PRO A 1 286 ? -3.137 -17.496 -50.285 1.00 39.25 286 PRO A N 1
ATOM 2194 C CA . PRO A 1 286 ? -3.556 -17.985 -51.586 1.00 39.25 286 PRO A CA 1
ATOM 2195 C C . PRO A 1 286 ? -3.446 -19.513 -51.620 1.00 39.25 286 PRO A C 1
ATOM 2197 O O . PRO A 1 286 ? -2.358 -20.091 -51.595 1.00 39.25 286 PRO A O 1
ATOM 2200 N N . VAL A 1 287 ? -4.599 -20.173 -51.724 1.00 43.06 287 VAL A N 1
ATOM 2201 C CA . VAL A 1 287 ? -4.693 -21.578 -52.120 1.00 43.06 287 VAL A CA 1
ATOM 2202 C C . VAL A 1 287 ? -4.169 -21.682 -53.552 1.00 43.06 287 VAL A C 1
ATOM 2204 O O . VAL A 1 287 ? -4.818 -21.236 -54.500 1.00 43.06 287 VAL A O 1
ATOM 2207 N N . LYS A 1 288 ? -2.985 -22.279 -53.727 1.00 43.94 288 LYS A N 1
ATOM 2208 C CA . LYS A 1 288 ? -2.493 -22.698 -55.044 1.00 43.94 288 LYS A CA 1
ATOM 2209 C C . LYS A 1 288 ? -3.459 -23.741 -55.612 1.00 43.94 288 LYS A C 1
ATOM 2211 O O . LYS A 1 288 ? -3.372 -24.923 -55.289 1.00 43.94 288 LYS A O 1
ATOM 2216 N N . ARG A 1 289 ? -4.375 -23.311 -56.483 1.00 43.62 289 ARG A N 1
ATOM 2217 C CA . ARG A 1 289 ? -5.086 -24.215 -57.391 1.00 43.62 289 ARG A CA 1
ATOM 2218 C C . ARG A 1 289 ? -4.067 -24.807 -58.359 1.00 43.62 289 ARG A C 1
ATOM 2220 O O . ARG A 1 289 ? -3.571 -24.125 -59.251 1.00 43.62 289 ARG A O 1
ATOM 2227 N N . ARG A 1 290 ? -3.762 -26.086 -58.158 1.00 48.41 290 ARG A N 1
ATOM 2228 C CA . ARG A 1 290 ? -3.082 -26.943 -59.127 1.00 48.41 290 ARG A CA 1
ATOM 2229 C C . ARG A 1 290 ? -4.007 -27.050 -60.348 1.00 48.41 290 ARG A C 1
ATOM 2231 O O . ARG A 1 290 ? -5.102 -27.593 -60.230 1.00 48.41 290 ARG A O 1
ATOM 2238 N N . LYS A 1 291 ? -3.623 -26.455 -61.480 1.00 51.62 291 LYS A N 1
ATOM 2239 C CA . LYS A 1 291 ? -4.230 -26.787 -62.774 1.00 51.62 291 LYS A CA 1
ATOM 2240 C C . LYS A 1 291 ? -3.603 -28.102 -63.238 1.00 51.62 291 LYS A C 1
ATOM 2242 O O . LYS A 1 291 ? -2.379 -28.179 -63.244 1.00 51.62 291 LYS A O 1
ATOM 2247 N N . THR A 1 292 ? -4.488 -29.070 -63.493 1.00 55.19 292 THR A N 1
ATOM 2248 C CA . THR A 1 292 ? -4.386 -30.231 -64.403 1.00 55.19 292 THR A CA 1
ATOM 2249 C C . THR A 1 292 ? -2.989 -30.729 -64.732 1.00 55.19 292 THR A C 1
ATOM 2251 O O . THR A 1 292 ? -2.296 -30.022 -65.495 1.00 55.19 292 THR A O 1
#

Nearest PDB structures (foldseek):
  4wqt-assembly3_N  TM=2.469E-01  e=3.163E+00  Thermus thermophilus HB8
  8aj8-assembly4_H  TM=1.545E-01  e=1.142E+00  Mus musculus
  4wqt-assembly1_D  TM=1.746E-01  e=2.365E+00  Thermus thermophilus HB8

Sequence (292 aa):
MVREWIVKSGVKAVHFRKQPVPDSSEQNVLGMLKAGDSVYGEFLHIRRASREAGFVKIGHVEQQGGSKWLVAGAVGGNALLTKHPTEAAENGNAVGYALDGELVDGEFLFCMRRGEKRGGYVKVKHLKPVKARQLRAEPPVDQEEMAQLAAGLRAPSVQRWAVMDPGHDGAWLRREPSSSRSPENVVCLVPNGAVVEGEFLQVHGPHVGCVLFKDVEQQGPKAWRVLRATRLRSSLGDKELGAGEMLEGEYVFVTYLKRGKHQGFIKRHYLVAMAGNTADGASSPPVKRRKT

Organism: NCBI:txid2562239

Secondary structure (DSSP, 8-state):
---EEEEPTT-SEEEEESSS-----GGGEEEEEETT-EEEEEEEEEE-TTS-EEEEEGGGEEEEETTEEEE--STTSPEEEESSS-----TTTEEEEEPTT-EEEEEEEEEEETT-S--EEEEGGGEEE--GGGS--SPPP-HHHHHHHHHHSSS---EEEEE--TTSSEEEEESSS-----GGGEEEEEETT-EEEEEEEEEESSS-EEEEGGGEEE-SSSEEEESS-EEEEETTEEEEEPTT-EEEEEEEEEEE-TTS-EEEEEEGGGEEEPPP----------------

pLDDT: mean 78.77, std 17.57, range [32.38, 95.69]

Mean predicted aligned error: 17.95 Å

Radius of gyration: 25.88 Å; Cα contacts (8 Å, |Δi|>4): 588; chains: 1; bounding box: 44×53×98 Å

Solvent-accessible surface area (backbone atoms only — not comparable to full-atom values): 16602 Å² total; per-residue (Å²): 129,80,38,41,30,29,28,40,81,94,44,85,61,42,65,31,13,75,54,87,61,92,70,88,59,69,88,44,46,76,46,74,41,43,50,66,43,62,34,39,38,45,27,31,41,33,33,40,87,87,67,55,66,28,23,31,53,52,88,32,44,43,81,76,52,95,44,37,26,32,28,40,33,57,93,90,40,59,37,61,24,18,74,50,88,62,88,68,84,47,92,83,34,64,73,49,68,44,50,59,70,37,69,28,41,41,52,26,31,41,30,30,45,88,94,50,93,64,66,31,22,35,54,47,92,51,47,40,77,54,57,78,82,75,77,56,95,55,86,74,78,50,63,62,56,57,54,44,51,66,68,72,44,82,74,74,64,62,42,45,26,34,28,47,31,97,89,50,76,29,40,60,30,13,72,52,88,61,89,68,83,50,70,90,39,49,73,46,78,44,43,51,76,39,68,30,40,31,52,35,35,36,32,52,72,103,56,57,29,43,41,49,50,86,38,43,43,80,79,50,87,42,36,30,32,25,70,41,69,43,67,35,48,29,100,89,50,78,40,82,41,55,53,70,42,78,44,39,35,56,27,29,39,33,40,36,62,87,93,50,88,46,72,28,21,33,53,38,83,31,48,42,80,47,82,73,82,69,91,66,82,87,79,81,79,84,77,81,78,79,77,132